Protein AF-X8ITT8-F1 (afdb_monomer)

Sequence (295 aa):
MKNKKWYVVIILISFSGSIYLLTNGNGGISFYKLFILPMIISVFSIVLGIISGRLAEKDRLPHKLVLPIAMSVPVLFAISQYGKYILNQSNENYTQKIIHVLVALIIIAVGNYLPKTKPSRFVGLKFFWLLDKPVLWFKVHRLAGYLWILSGVLMLSLGVSNKWFWIVSYVMLLYVIPLIYSIVLLKKEKEKKMKSSKIKHLIISSILCLATVGIFLVFGKNLPDVVPVHWDSSGNVNGTIAKNYLTYGAPFAYLLINFIAFAKFQGSEKATWKYYLVPLSVIAISFLVIFLALR

Mean predicted aligned error: 11.82 Å

Structure (mmCIF, N/CA/C/O backbone):
data_AF-X8ITT8-F1
#
_entry.id   AF-X8ITT8-F1
#
loop_
_atom_site.group_PDB
_atom_site.id
_atom_site.type_symbol
_atom_site.label_atom_id
_atom_site.label_alt_id
_atom_site.label_comp_id
_atom_site.label_asym_id
_atom_site.label_entity_id
_atom_site.label_seq_id
_atom_site.pdbx_PDB_ins_code
_atom_site.Cartn_x
_atom_site.Cartn_y
_atom_site.Cartn_z
_atom_site.occupancy
_atom_site.B_iso_or_equiv
_atom_site.auth_seq_id
_atom_site.auth_comp_id
_atom_site.auth_asym_id
_atom_site.auth_atom_id
_atom_site.pdbx_PDB_model_num
ATOM 1 N N . MET A 1 1 ? 17.974 25.014 -13.517 1.00 42.44 1 MET A N 1
ATOM 2 C CA . MET A 1 1 ? 18.540 25.320 -14.860 1.00 42.44 1 MET A CA 1
ATOM 3 C C . MET A 1 1 ? 19.788 24.504 -15.269 1.00 42.44 1 MET A C 1
ATOM 5 O O . MET A 1 1 ? 20.256 24.691 -16.383 1.00 42.44 1 MET A O 1
ATOM 9 N N . LYS A 1 2 ? 20.301 23.541 -14.475 1.00 52.62 2 LYS A N 1
ATOM 10 C CA . LYS A 1 2 ? 21.558 22.804 -14.772 1.00 52.62 2 LYS A CA 1
ATOM 11 C C . LYS A 1 2 ? 21.461 21.607 -15.754 1.00 52.62 2 LYS A C 1
ATOM 13 O O . LYS A 1 2 ? 22.496 21.085 -16.145 1.00 52.62 2 LYS A O 1
ATOM 18 N N . ASN A 1 3 ? 20.266 21.195 -16.204 1.00 56.75 3 ASN A N 1
ATOM 19 C CA . ASN A 1 3 ? 20.074 19.908 -16.911 1.00 56.75 3 ASN A CA 1
ATOM 20 C C . ASN A 1 3 ? 19.908 19.969 -18.445 1.00 56.75 3 ASN A C 1
ATOM 22 O O . ASN A 1 3 ? 19.775 18.918 -19.065 1.00 56.75 3 ASN A O 1
ATOM 26 N N . LYS A 1 4 ? 19.937 21.147 -19.091 1.00 64.12 4 LYS A N 1
ATOM 27 C CA . LYS A 1 4 ? 19.658 21.245 -20.543 1.00 64.12 4 LYS A CA 1
ATOM 28 C C . LYS A 1 4 ? 20.696 20.538 -21.435 1.00 64.12 4 LYS A C 1
ATOM 30 O O . LYS A 1 4 ? 20.332 20.058 -22.502 1.00 64.12 4 LYS A O 1
ATOM 35 N N . LYS A 1 5 ? 21.954 20.409 -20.986 1.00 78.38 5 LYS A N 1
ATOM 36 C CA . LYS A 1 5 ? 23.034 19.736 -21.741 1.00 78.38 5 LYS A CA 1
ATOM 37 C C . LYS A 1 5 ? 22.744 18.250 -22.006 1.00 78.38 5 LYS A C 1
ATOM 39 O O . LYS A 1 5 ? 23.133 17.728 -23.042 1.00 78.38 5 LYS A O 1
ATOM 44 N N . TRP A 1 6 ? 22.002 17.586 -21.119 1.00 82.31 6 TRP A N 1
ATOM 45 C CA . TRP A 1 6 ? 21.674 16.166 -21.264 1.00 82.31 6 TRP A CA 1
ATOM 46 C C . TRP A 1 6 ? 20.633 15.884 -22.352 1.00 82.31 6 TRP A C 1
ATOM 48 O O . TRP A 1 6 ? 20.639 14.797 -22.919 1.00 82.31 6 TRP A O 1
ATOM 58 N N . TYR A 1 7 ? 19.784 16.856 -22.701 1.00 83.38 7 TYR A N 1
ATOM 59 C CA . TYR A 1 7 ? 18.837 16.689 -23.808 1.00 83.38 7 TYR A CA 1
ATOM 60 C C . TYR A 1 7 ? 19.547 16.606 -25.158 1.00 83.38 7 TYR A C 1
ATOM 62 O O . TYR A 1 7 ? 19.146 15.819 -26.007 1.00 83.38 7 TYR A O 1
ATOM 70 N N . VAL A 1 8 ? 20.649 17.344 -25.319 1.00 84.44 8 VAL A N 1
ATOM 71 C CA . VAL A 1 8 ? 21.503 17.243 -26.509 1.00 84.44 8 VAL A CA 1
ATOM 72 C C . VAL A 1 8 ? 22.098 15.840 -26.610 1.00 84.44 8 VAL A C 1
ATOM 74 O O . VAL A 1 8 ? 22.030 15.224 -27.665 1.00 84.44 8 VAL A O 1
ATOM 77 N N . VAL A 1 9 ? 22.589 15.288 -25.497 1.00 86.75 9 VAL A N 1
ATOM 78 C CA . VAL A 1 9 ? 23.107 13.910 -25.451 1.00 86.75 9 VAL A CA 1
ATOM 79 C C . VAL A 1 9 ? 22.022 12.888 -25.813 1.00 86.75 9 VAL A C 1
ATOM 81 O O . VAL A 1 9 ? 22.282 11.986 -26.599 1.00 86.75 9 VAL A O 1
ATOM 84 N N . ILE A 1 10 ? 20.795 13.041 -25.304 1.00 87.56 10 ILE A N 1
ATOM 85 C CA . ILE A 1 10 ? 19.656 12.169 -25.651 1.00 87.56 10 ILE A CA 1
ATOM 86 C C . ILE A 1 10 ? 19.364 12.202 -27.156 1.00 87.56 10 ILE A C 1
ATOM 88 O O . ILE A 1 10 ? 19.158 11.149 -27.760 1.00 87.56 10 ILE A O 1
ATOM 92 N N . ILE A 1 11 ? 19.365 13.391 -27.762 1.00 87.31 11 ILE A N 1
ATOM 93 C CA . ILE A 1 11 ? 19.143 13.556 -29.204 1.00 87.31 11 ILE A CA 1
ATOM 94 C C . ILE A 1 11 ? 20.279 12.891 -29.987 1.00 87.31 11 ILE A C 1
ATOM 96 O O . ILE A 1 11 ? 20.012 12.090 -30.877 1.00 87.31 11 ILE A O 1
ATOM 100 N N . LEU A 1 12 ? 21.538 13.141 -29.614 1.00 89.44 12 LEU A N 1
ATOM 101 C CA . LEU A 1 12 ? 22.700 12.531 -30.268 1.00 89.44 12 LEU A CA 1
ATOM 102 C C . LEU A 1 12 ? 22.659 11.000 -30.199 1.00 89.44 12 LEU A C 1
ATOM 104 O O . LEU A 1 12 ? 22.857 10.341 -31.215 1.00 89.44 12 LEU A O 1
ATOM 108 N N . ILE A 1 13 ? 22.336 10.425 -29.036 1.00 87.75 13 ILE A N 1
ATOM 109 C CA . ILE A 1 13 ? 22.198 8.969 -28.881 1.00 87.75 13 ILE A CA 1
ATOM 110 C C . ILE A 1 13 ? 21.051 8.444 -29.750 1.00 87.75 13 ILE A C 1
ATOM 112 O O . ILE A 1 13 ? 21.204 7.419 -30.407 1.00 87.75 13 ILE A O 1
ATOM 116 N N . SER A 1 14 ? 19.920 9.144 -29.803 1.00 87.81 14 SER A N 1
ATOM 117 C CA . SER A 1 14 ? 18.768 8.704 -30.597 1.00 87.81 14 SER A CA 1
ATOM 118 C C . SER A 1 14 ? 19.061 8.711 -32.100 1.00 87.81 14 SER A C 1
ATOM 120 O O . SER A 1 14 ? 18.663 7.786 -32.801 1.00 87.81 14 SER A O 1
ATOM 122 N N . PHE A 1 15 ? 19.781 9.724 -32.591 1.00 89.56 15 PHE A N 1
ATOM 123 C CA . PHE A 1 15 ? 20.146 9.868 -34.007 1.00 89.56 15 PHE A CA 1
ATOM 124 C C . PHE A 1 15 ? 21.415 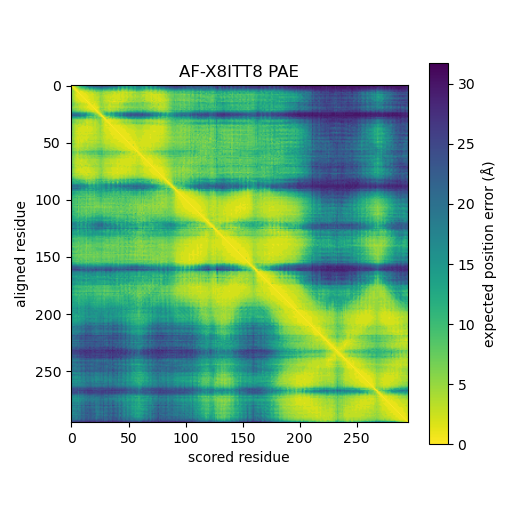9.107 -34.405 1.00 89.56 15 PHE A C 1
ATOM 126 O O . PHE A 1 15 ? 21.709 9.000 -35.593 1.00 89.56 15 PHE A O 1
ATOM 133 N N . SER A 1 16 ? 22.150 8.550 -33.443 1.00 86.38 16 SER A N 1
ATOM 134 C CA . SER A 1 16 ? 23.412 7.842 -33.681 1.00 86.38 16 SER A CA 1
ATOM 135 C C . SER A 1 16 ? 23.272 6.721 -34.726 1.00 86.38 16 SER A C 1
ATOM 137 O O . SER A 1 16 ? 24.050 6.658 -35.681 1.00 86.38 16 SER A O 1
ATOM 139 N N . GLY A 1 17 ? 22.219 5.902 -34.620 1.00 78.56 17 GLY A N 1
ATOM 140 C CA . GLY A 1 17 ? 21.920 4.845 -35.589 1.00 78.56 17 GLY A CA 1
ATOM 141 C C . GLY A 1 17 ? 21.631 5.381 -36.994 1.00 78.56 17 GLY A C 1
ATOM 142 O O . GLY A 1 17 ? 22.086 4.804 -37.974 1.00 78.56 17 GLY A O 1
ATOM 143 N N . SER A 1 18 ? 20.936 6.513 -37.110 1.00 82.38 18 SER A N 1
ATOM 144 C CA . SER A 1 18 ? 20.642 7.146 -38.401 1.00 82.38 18 SER A CA 1
ATOM 145 C C . SER A 1 18 ? 21.881 7.719 -39.071 1.00 82.38 18 SER A C 1
ATOM 147 O O . SER A 1 18 ? 22.053 7.550 -40.273 1.00 82.38 18 SER A O 1
ATOM 149 N N . ILE A 1 19 ? 22.760 8.359 -38.293 1.00 82.75 19 ILE A N 1
ATOM 150 C CA . ILE A 1 19 ? 24.042 8.883 -38.782 1.00 82.75 19 ILE A CA 1
ATOM 151 C C . ILE A 1 19 ? 24.880 7.734 -39.344 1.00 82.75 19 ILE A C 1
ATOM 153 O O . ILE A 1 19 ? 25.347 7.816 -40.473 1.00 82.75 19 ILE A O 1
ATOM 157 N N . TYR A 1 20 ? 24.988 6.635 -38.596 1.00 79.44 20 TYR A N 1
ATOM 158 C CA . TYR A 1 20 ? 25.712 5.442 -39.035 1.00 79.44 20 TYR A CA 1
ATOM 159 C C . TYR A 1 20 ? 25.149 4.837 -40.333 1.00 79.44 20 TYR A C 1
ATOM 161 O O . TYR A 1 20 ? 25.891 4.377 -41.200 1.00 79.44 20 TYR A O 1
ATOM 169 N N . LEU A 1 21 ? 23.824 4.847 -40.490 1.00 74.94 21 LEU A N 1
ATOM 170 C CA . LEU A 1 21 ? 23.169 4.319 -41.686 1.00 74.94 21 LEU A CA 1
ATOM 171 C C . LEU A 1 21 ? 23.408 5.179 -42.925 1.00 74.94 21 LEU A C 1
ATOM 173 O O . LEU A 1 21 ? 23.581 4.639 -44.016 1.00 74.94 21 LEU A O 1
ATOM 177 N N . LEU A 1 22 ? 23.445 6.499 -42.746 1.00 78.12 22 LEU A N 1
ATOM 178 C CA . LEU A 1 22 ? 23.762 7.446 -43.812 1.00 78.12 22 LEU A CA 1
ATOM 179 C C . LEU A 1 22 ? 25.228 7.336 -44.246 1.00 78.12 22 LEU A C 1
ATOM 181 O O . LEU A 1 22 ? 25.504 7.416 -45.439 1.00 78.12 22 LEU A O 1
ATOM 185 N N . THR A 1 23 ? 26.160 7.102 -43.315 1.00 78.44 23 THR A N 1
ATOM 186 C CA . THR A 1 23 ? 27.592 6.976 -43.641 1.00 78.44 23 THR A CA 1
ATOM 187 C C . THR A 1 23 ? 27.936 5.675 -44.364 1.00 78.44 23 THR A C 1
ATOM 189 O O . THR A 1 23 ? 28.843 5.672 -45.187 1.00 78.44 23 THR A O 1
ATOM 192 N N . ASN A 1 24 ? 27.209 4.584 -44.102 1.00 72.75 24 ASN A N 1
ATOM 193 C CA . ASN A 1 24 ? 27.489 3.268 -44.694 1.00 72.75 24 ASN A CA 1
ATOM 194 C C . ASN A 1 24 ? 26.714 2.982 -45.998 1.00 72.75 24 ASN A C 1
ATOM 196 O O . ASN A 1 24 ? 26.686 1.841 -46.454 1.00 72.75 24 ASN A O 1
ATOM 200 N N . GLY A 1 25 ? 26.087 3.994 -46.611 1.00 60.78 25 GLY A N 1
ATOM 201 C CA . GLY A 1 25 ? 25.582 3.914 -47.991 1.00 60.78 25 GLY A CA 1
ATOM 202 C C . GLY A 1 25 ? 24.400 2.965 -48.221 1.00 60.78 25 GLY A C 1
ATOM 203 O O . GLY A 1 25 ? 24.169 2.525 -49.346 1.00 60.78 25 GLY A O 1
ATOM 204 N N . ASN A 1 26 ? 23.632 2.633 -47.183 1.00 61.12 26 ASN A N 1
ATOM 205 C CA . ASN A 1 26 ? 22.573 1.631 -47.281 1.00 61.12 26 ASN A CA 1
ATOM 206 C C . ASN A 1 26 ? 21.266 2.269 -47.818 1.00 61.12 26 ASN A C 1
ATOM 208 O O . ASN A 1 26 ? 20.350 2.605 -47.069 1.00 61.12 26 ASN A O 1
ATOM 212 N N . GLY A 1 27 ? 21.205 2.497 -49.135 1.00 56.12 27 GLY A N 1
ATOM 213 C CA . GLY A 1 27 ? 20.189 3.320 -49.819 1.00 56.12 27 GLY A CA 1
ATOM 214 C C . GLY A 1 27 ? 18.737 2.809 -49.811 1.00 56.12 27 GLY A C 1
ATOM 215 O O . GLY A 1 27 ? 17.849 3.510 -50.283 1.00 56.12 27 GLY A O 1
ATOM 216 N N . GLY A 1 28 ? 18.463 1.621 -49.263 1.00 62.38 28 GLY A N 1
ATOM 217 C CA . GLY A 1 28 ? 17.114 1.033 -49.182 1.00 62.38 28 GLY A CA 1
ATOM 218 C C . GLY A 1 28 ? 16.336 1.343 -47.893 1.00 62.38 28 GLY A C 1
ATOM 219 O O . GLY A 1 28 ? 15.299 0.731 -47.629 1.00 62.38 28 GLY A O 1
ATOM 220 N N . ILE A 1 29 ? 16.840 2.229 -47.029 1.00 69.31 29 ILE A N 1
ATOM 221 C CA . ILE A 1 29 ? 16.251 2.468 -45.705 1.00 69.31 29 ILE A CA 1
ATOM 222 C C . ILE A 1 29 ? 15.131 3.508 -45.786 1.00 69.31 29 ILE A C 1
ATOM 224 O O . ILE A 1 29 ? 15.331 4.641 -46.208 1.00 69.31 29 ILE A O 1
ATOM 228 N N . SER A 1 30 ? 13.945 3.132 -45.303 1.00 79.06 30 SER A N 1
ATOM 229 C CA . SER A 1 30 ? 12.790 4.031 -45.217 1.00 79.06 30 SER A CA 1
ATOM 230 C C . SER A 1 30 ? 13.107 5.306 -44.422 1.00 79.06 30 SER A C 1
ATOM 232 O O . SER A 1 30 ? 13.614 5.231 -43.297 1.00 79.06 30 SER A O 1
ATOM 234 N N . PHE A 1 31 ? 12.699 6.461 -44.961 1.00 80.31 31 PHE A N 1
ATOM 235 C CA . PHE A 1 31 ? 12.741 7.778 -44.307 1.00 80.31 31 PHE A CA 1
ATOM 236 C C . PHE A 1 31 ? 12.233 7.742 -42.856 1.00 80.31 31 PHE A C 1
ATOM 238 O O . PHE A 1 31 ? 12.792 8.384 -41.963 1.00 80.31 31 PHE A O 1
ATOM 245 N N . TYR A 1 32 ? 11.215 6.916 -42.598 1.00 80.75 32 TYR A N 1
ATOM 246 C CA . TYR A 1 32 ? 10.664 6.696 -41.266 1.00 80.75 32 TYR A CA 1
ATOM 247 C C . TYR A 1 32 ? 11.718 6.222 -40.248 1.00 80.75 32 TYR A C 1
ATOM 249 O O . TYR A 1 32 ? 11.779 6.744 -39.134 1.00 80.75 32 TYR A O 1
ATOM 257 N N . LYS A 1 33 ? 12.570 5.256 -40.618 1.00 77.69 33 LYS A N 1
ATOM 258 C CA . LYS A 1 33 ? 13.603 4.699 -39.725 1.00 77.69 33 LYS A CA 1
ATOM 259 C C . LYS A 1 33 ? 14.750 5.681 -39.494 1.00 77.69 33 LYS A C 1
ATOM 261 O O . LYS A 1 33 ? 15.307 5.703 -38.402 1.00 77.69 33 LYS A O 1
ATOM 266 N N . LEU A 1 34 ? 15.080 6.479 -40.508 1.00 81.25 34 LEU A N 1
ATOM 267 C CA . LEU A 1 34 ? 16.189 7.430 -40.469 1.00 81.25 34 LEU A CA 1
ATOM 268 C C . LEU A 1 34 ? 15.875 8.678 -39.639 1.00 81.25 34 LEU A C 1
ATOM 270 O O . LEU A 1 34 ? 16.737 9.134 -38.896 1.00 81.25 34 LEU A O 1
ATOM 274 N N . PHE A 1 35 ? 14.663 9.228 -39.725 1.00 85.81 35 PHE A N 1
ATOM 275 C CA . PHE A 1 35 ? 14.379 10.535 -39.117 1.00 85.81 35 PHE A CA 1
ATOM 276 C C . PHE A 1 35 ? 13.220 10.507 -38.126 1.00 85.81 35 PHE A C 1
ATOM 278 O O . PHE A 1 35 ? 13.360 10.986 -37.000 1.00 85.81 35 PHE A O 1
ATOM 285 N N . ILE A 1 36 ? 12.090 9.909 -38.504 1.00 87.44 36 ILE A N 1
ATOM 286 C CA . ILE A 1 36 ? 10.868 9.955 -37.691 1.00 87.44 36 ILE A CA 1
ATOM 287 C C . ILE A 1 36 ? 11.040 9.176 -36.384 1.00 87.44 36 ILE A C 1
ATOM 289 O O . ILE A 1 36 ? 10.727 9.682 -35.307 1.00 87.44 36 ILE A O 1
ATOM 293 N N . LEU A 1 37 ? 11.577 7.960 -36.456 1.00 86.06 37 LEU A N 1
ATOM 294 C CA . LEU A 1 37 ? 11.715 7.090 -35.291 1.00 86.06 37 LEU A CA 1
ATOM 295 C C . LEU A 1 37 ? 12.691 7.652 -34.223 1.00 86.06 37 LEU A C 1
ATOM 297 O O . LEU A 1 37 ? 12.274 7.773 -33.068 1.00 86.06 37 LEU A O 1
ATOM 301 N N . PRO A 1 38 ? 13.924 8.093 -34.556 1.00 90.00 38 PRO A N 1
ATOM 302 C CA . PRO A 1 38 ? 14.807 8.805 -33.621 1.00 90.00 38 PRO A CA 1
ATOM 303 C C . PRO A 1 38 ? 14.203 10.073 -33.019 1.00 90.00 38 PRO A C 1
ATOM 305 O O . PRO A 1 38 ? 14.445 10.379 -31.847 1.00 90.00 38 PRO A O 1
ATOM 308 N N . MET A 1 39 ? 13.414 10.818 -33.800 1.00 91.19 39 MET A N 1
ATOM 309 C CA . MET A 1 39 ? 12.752 12.034 -33.334 1.00 91.19 39 MET A CA 1
ATOM 310 C C . MET A 1 39 ? 11.697 11.708 -32.273 1.00 91.19 39 MET A C 1
ATOM 312 O O . MET A 1 39 ? 11.702 12.321 -31.205 1.00 91.19 39 MET A O 1
ATOM 316 N N . ILE A 1 40 ? 10.857 10.694 -32.511 1.00 91.12 40 ILE A N 1
ATOM 317 C CA . ILE A 1 40 ? 9.869 10.208 -31.532 1.00 91.12 40 ILE A CA 1
ATOM 318 C C . ILE A 1 40 ? 10.568 9.765 -30.242 1.00 91.12 40 ILE A C 1
ATOM 320 O O . ILE A 1 40 ? 10.165 10.175 -29.152 1.00 91.12 40 ILE A O 1
ATOM 324 N N . ILE A 1 41 ? 11.641 8.976 -30.355 1.00 90.31 41 ILE A N 1
ATOM 325 C CA . ILE A 1 41 ? 12.415 8.499 -29.201 1.00 90.31 41 ILE A CA 1
ATOM 326 C C . ILE A 1 41 ? 13.024 9.667 -28.422 1.00 90.31 41 ILE A C 1
ATOM 328 O O . ILE A 1 41 ? 12.918 9.702 -27.194 1.00 90.31 41 ILE A O 1
ATOM 332 N N . SER A 1 42 ? 13.600 10.653 -29.111 1.00 91.31 42 SER A N 1
ATOM 333 C CA . SER A 1 42 ? 14.182 11.844 -28.482 1.00 91.31 42 SER A CA 1
ATOM 334 C C . SER A 1 42 ? 13.128 12.640 -27.718 1.00 91.31 42 SER A C 1
ATOM 336 O O . SER A 1 42 ? 13.320 12.949 -26.542 1.00 91.31 42 SER A O 1
ATOM 338 N N . VAL A 1 43 ? 11.989 12.930 -28.358 1.00 92.75 43 VAL A N 1
ATOM 339 C CA . VAL A 1 43 ? 10.880 13.679 -27.749 1.00 92.75 43 VAL A CA 1
ATOM 340 C C . VAL A 1 43 ? 10.351 12.939 -26.526 1.00 92.75 43 VAL A C 1
ATOM 342 O O . VAL A 1 43 ? 10.255 13.526 -25.449 1.00 92.75 43 VAL A O 1
ATOM 345 N N . PHE A 1 44 ? 10.076 11.642 -26.653 1.00 91.12 44 PHE A N 1
ATOM 346 C CA . PHE A 1 44 ? 9.589 10.825 -25.545 1.00 91.12 44 PHE A CA 1
ATOM 347 C C . PHE A 1 44 ? 10.571 10.813 -24.365 1.00 91.12 44 PHE A C 1
ATOM 349 O O . PHE A 1 44 ? 10.175 10.996 -23.215 1.00 91.12 44 PHE A O 1
ATOM 356 N N . SER A 1 45 ? 11.865 10.681 -24.643 1.00 91.06 45 SER A N 1
ATOM 357 C CA . SER A 1 45 ? 12.923 10.640 -23.624 1.00 91.06 45 SER A CA 1
ATOM 358 C C . SER A 1 45 ? 13.113 11.981 -22.915 1.00 91.06 45 SER A C 1
ATOM 360 O O . SER A 1 45 ? 13.303 12.024 -21.697 1.00 91.06 45 SER A O 1
ATOM 362 N N . ILE A 1 46 ? 12.992 13.093 -23.644 1.00 91.25 46 ILE A N 1
ATOM 363 C CA . ILE A 1 46 ? 12.980 14.443 -23.065 1.00 91.25 46 ILE A CA 1
ATOM 364 C C . ILE A 1 46 ? 11.758 14.614 -22.159 1.00 91.25 46 ILE A C 1
ATOM 366 O O . ILE A 1 46 ? 11.897 15.087 -21.029 1.00 91.25 46 ILE A O 1
ATOM 370 N N . VAL A 1 47 ? 10.574 14.180 -22.603 1.00 90.06 47 VAL A N 1
ATOM 371 C CA . VAL A 1 47 ? 9.344 14.211 -21.795 1.00 90.06 47 VAL A CA 1
ATOM 372 C C . VAL A 1 47 ? 9.512 13.387 -20.516 1.00 90.06 47 VAL A C 1
ATOM 374 O O . VAL A 1 47 ? 9.189 13.880 -19.433 1.00 90.06 47 VAL A O 1
ATOM 377 N N . LEU A 1 48 ? 10.091 12.185 -20.598 1.00 87.38 48 LEU A N 1
ATOM 378 C CA . LEU A 1 48 ? 10.423 11.378 -19.419 1.00 87.38 48 LEU A CA 1
ATOM 379 C C . LEU A 1 48 ? 11.389 12.105 -18.476 1.00 87.38 48 LEU A C 1
ATOM 381 O O . LEU A 1 48 ? 11.181 12.081 -17.261 1.00 87.38 48 LEU A O 1
ATOM 385 N N . GLY A 1 49 ? 12.407 12.788 -19.002 1.00 87.69 49 GLY A N 1
ATOM 386 C CA . GLY A 1 49 ? 13.333 13.613 -18.218 1.00 87.69 49 GLY A CA 1
ATOM 387 C C . GLY A 1 49 ? 12.645 14.774 -17.494 1.00 87.69 49 GLY A C 1
ATOM 388 O O . GLY A 1 49 ? 12.900 15.008 -16.313 1.00 87.69 49 GLY A O 1
ATOM 389 N N . ILE A 1 50 ? 11.712 15.460 -18.159 1.00 88.19 50 ILE A N 1
ATOM 390 C CA . ILE A 1 50 ? 10.919 16.544 -17.558 1.00 88.19 50 ILE A CA 1
ATOM 391 C C . ILE A 1 50 ? 10.009 15.997 -16.453 1.00 88.19 50 ILE A C 1
ATOM 393 O O . ILE A 1 50 ? 9.970 16.554 -15.354 1.00 88.19 50 ILE A O 1
ATOM 397 N N . ILE A 1 51 ? 9.291 14.901 -16.715 1.00 86.56 51 ILE A N 1
ATOM 398 C CA . ILE A 1 51 ? 8.378 14.283 -15.742 1.00 86.56 51 ILE A CA 1
ATOM 399 C C . ILE A 1 51 ? 9.159 13.777 -14.527 1.00 86.56 51 ILE A C 1
ATOM 401 O O . ILE A 1 51 ? 8.802 14.094 -13.394 1.00 86.56 51 ILE A O 1
ATOM 405 N N . SER A 1 52 ? 10.241 13.028 -14.743 1.00 82.69 52 SER A N 1
ATOM 406 C CA . SER A 1 52 ? 11.085 12.509 -13.659 1.00 82.69 52 SER A CA 1
ATOM 407 C C . SER A 1 52 ? 11.776 13.625 -12.872 1.00 82.69 52 SER A C 1
ATOM 409 O O . SER A 1 52 ? 11.842 13.537 -11.648 1.00 82.69 52 SER A O 1
ATOM 411 N N . GLY A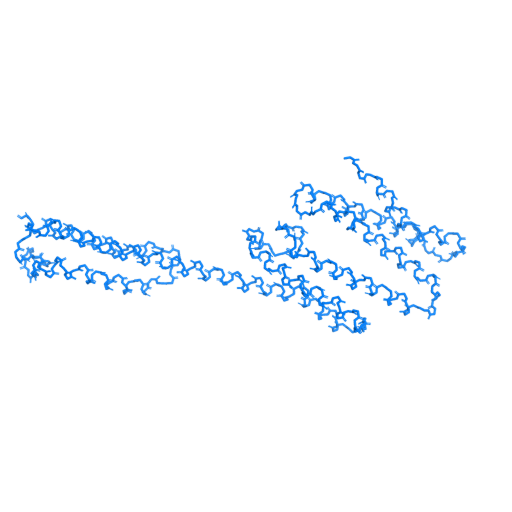 1 53 ? 12.199 14.713 -13.522 1.00 85.44 53 GLY A N 1
ATOM 412 C CA . GLY A 1 53 ? 12.721 15.908 -12.854 1.00 85.44 53 GLY A CA 1
ATOM 413 C C . GLY A 1 53 ? 11.691 16.561 -11.932 1.00 85.44 53 GLY A C 1
ATOM 414 O O . GLY A 1 53 ? 11.967 16.755 -10.750 1.00 85.44 53 GLY A O 1
ATOM 415 N N . ARG A 1 54 ? 10.468 16.792 -12.429 1.00 85.12 54 ARG A N 1
ATOM 416 C CA . ARG A 1 54 ? 9.344 17.313 -11.624 1.00 85.12 54 ARG A CA 1
ATOM 417 C C . ARG A 1 54 ? 8.967 16.389 -10.466 1.00 85.12 54 ARG A C 1
ATOM 419 O O . ARG A 1 54 ? 8.504 16.847 -9.424 1.00 85.12 54 ARG A O 1
ATOM 426 N N . LEU A 1 55 ? 9.122 15.079 -10.646 1.00 78.94 55 LEU A N 1
ATOM 427 C CA . LEU A 1 55 ? 8.915 14.099 -9.579 1.00 78.94 55 LEU A CA 1
ATOM 428 C C . LEU A 1 55 ? 10.013 14.170 -8.519 1.00 78.94 55 LEU A C 1
ATOM 430 O O . LEU A 1 55 ? 9.716 14.007 -7.334 1.00 78.94 55 LEU A O 1
ATOM 434 N N . ALA A 1 56 ? 11.252 14.422 -8.933 1.00 82.88 56 ALA A N 1
ATOM 435 C CA . ALA A 1 56 ? 12.373 14.549 -8.019 1.00 82.88 56 ALA A CA 1
ATOM 436 C C . ALA A 1 56 ? 12.309 15.828 -7.181 1.00 82.88 56 ALA A C 1
ATOM 438 O O . ALA A 1 56 ? 12.514 15.760 -5.977 1.00 82.88 56 ALA A O 1
ATOM 439 N N . GLU A 1 57 ? 11.886 16.949 -7.772 1.00 86.38 57 GLU A N 1
ATOM 440 C CA . GLU A 1 57 ? 11.618 18.203 -7.044 1.00 86.38 57 GLU A CA 1
ATOM 441 C C . GLU A 1 57 ? 10.553 18.048 -5.944 1.00 86.38 57 GLU A C 1
ATOM 443 O O . GLU A 1 57 ? 10.558 18.782 -4.964 1.00 86.38 57 GLU A O 1
ATOM 448 N N . LYS A 1 58 ? 9.641 17.077 -6.084 1.00 80.56 58 LYS A N 1
ATOM 449 C CA . LYS A 1 58 ? 8.608 16.757 -5.083 1.00 80.56 58 LYS A CA 1
ATOM 450 C C . LYS A 1 58 ? 9.040 15.686 -4.072 1.00 80.56 58 LYS A C 1
ATOM 452 O O . LYS A 1 58 ? 8.172 15.095 -3.425 1.00 80.56 58 LYS A O 1
ATOM 457 N N . ASP A 1 59 ? 10.330 15.349 -4.006 1.00 77.62 59 ASP A N 1
ATOM 458 C CA . ASP A 1 59 ? 10.895 14.262 -3.187 1.00 77.62 59 ASP A CA 1
ATOM 459 C C . ASP A 1 59 ? 10.244 12.885 -3.416 1.00 77.62 59 ASP A C 1
ATOM 461 O O . ASP A 1 59 ? 10.333 11.977 -2.582 1.00 77.62 59 ASP A O 1
ATOM 465 N N . ARG A 1 60 ? 9.575 12.696 -4.560 1.00 72.88 60 ARG A N 1
ATOM 466 C CA . ARG A 1 60 ? 8.934 11.423 -4.932 1.00 72.88 60 ARG A CA 1
ATOM 467 C C . ARG A 1 60 ? 9.905 10.476 -5.632 1.00 72.88 60 ARG A C 1
ATOM 469 O O . ARG A 1 60 ? 9.654 9.274 -5.668 1.00 72.88 60 ARG A O 1
ATOM 476 N N . LEU A 1 61 ? 10.986 11.015 -6.193 1.00 74.50 61 LEU A N 1
ATOM 477 C CA . LEU A 1 61 ? 12.055 10.290 -6.872 1.00 74.50 61 LEU A CA 1
ATOM 478 C C . LEU A 1 61 ? 13.413 10.888 -6.449 1.00 74.50 61 LEU A C 1
ATOM 480 O O . LEU A 1 61 ? 13.540 12.103 -6.383 1.00 74.50 61 LEU A O 1
ATOM 484 N N . PRO A 1 62 ? 14.464 10.100 -6.193 1.00 76.69 62 PRO A N 1
ATOM 485 C CA . PRO A 1 62 ? 15.797 10.640 -5.981 1.00 76.69 62 PRO A CA 1
ATOM 486 C C . PRO A 1 62 ? 16.307 11.303 -7.253 1.00 76.69 62 PRO A C 1
ATOM 488 O O . PRO A 1 62 ? 16.279 10.700 -8.329 1.00 76.69 62 PRO A O 1
ATOM 491 N N . HIS A 1 63 ? 16.890 12.492 -7.115 1.00 80.12 63 HIS A N 1
ATOM 492 C CA . HIS A 1 63 ? 17.485 13.223 -8.237 1.00 80.12 63 HIS A CA 1
ATOM 493 C C . HIS A 1 63 ? 18.494 12.395 -9.052 1.00 80.12 63 HIS A C 1
ATOM 495 O O . HIS A 1 63 ? 18.578 12.560 -10.266 1.00 80.12 63 HIS A O 1
ATOM 501 N N . LYS A 1 64 ? 19.203 11.452 -8.414 1.00 82.00 64 LYS 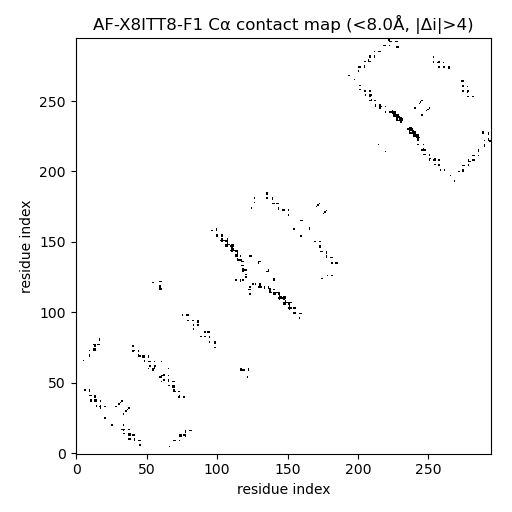A N 1
ATOM 502 C CA . LYS A 1 64 ? 20.183 10.566 -9.068 1.00 82.00 64 LYS A CA 1
ATOM 503 C C . LYS A 1 64 ? 19.575 9.631 -10.129 1.00 82.00 64 LYS A C 1
ATOM 505 O O . LYS A 1 64 ? 20.313 9.133 -10.968 1.00 82.00 64 LYS A O 1
ATOM 510 N N . LEU A 1 65 ? 18.260 9.389 -10.111 1.00 81.81 65 LEU A N 1
ATOM 511 C CA . LEU A 1 65 ? 17.581 8.487 -11.055 1.00 81.81 65 LEU A CA 1
ATOM 512 C C . LEU A 1 65 ? 16.934 9.188 -12.248 1.00 81.81 65 LEU A C 1
ATOM 514 O O . LEU A 1 65 ? 16.593 8.525 -13.222 1.00 81.81 65 LEU A O 1
ATOM 518 N N . VAL A 1 66 ? 16.797 10.513 -12.203 1.00 83.94 66 VAL A N 1
ATOM 519 C CA . VAL A 1 66 ? 16.177 11.306 -13.278 1.00 83.94 66 VAL A CA 1
ATOM 520 C C . VAL A 1 66 ? 16.895 11.076 -14.609 1.00 83.94 66 VAL A C 1
ATOM 522 O O . VAL A 1 66 ? 16.264 10.783 -15.621 1.00 83.94 66 VAL A O 1
ATOM 525 N N . LEU A 1 67 ? 18.228 11.155 -14.592 1.00 85.56 67 LEU A N 1
ATOM 526 C CA . LEU A 1 67 ? 19.044 11.005 -15.793 1.00 85.56 67 LEU A CA 1
ATOM 527 C C . LEU A 1 67 ? 19.047 9.560 -16.336 1.00 85.56 67 LEU A C 1
ATOM 529 O O . LEU A 1 67 ? 18.733 9.397 -17.514 1.00 85.56 67 LEU A O 1
ATOM 533 N N . PRO A 1 68 ? 19.298 8.509 -15.525 1.00 85.12 68 PRO A N 1
ATOM 534 C CA . PRO A 1 68 ? 19.169 7.122 -15.979 1.00 85.12 68 PRO A CA 1
ATOM 535 C C . PRO A 1 68 ? 17.803 6.785 -16.592 1.00 85.12 68 PRO A C 1
ATOM 537 O O . PRO A 1 68 ? 17.746 6.110 -17.617 1.00 85.12 68 PRO A O 1
ATOM 540 N N . ILE A 1 69 ? 16.702 7.281 -16.012 1.00 83.56 69 ILE A N 1
ATOM 541 C CA . ILE A 1 69 ? 15.351 7.054 -16.551 1.00 83.56 69 ILE A CA 1
ATOM 542 C C . ILE A 1 69 ? 15.222 7.681 -17.941 1.00 83.56 69 ILE A C 1
ATOM 544 O O . ILE A 1 69 ? 14.799 7.002 -18.875 1.00 83.56 69 ILE A O 1
ATOM 548 N N . ALA A 1 70 ? 15.630 8.942 -18.098 1.00 86.44 70 ALA A N 1
ATOM 549 C CA . ALA A 1 70 ? 15.561 9.642 -19.380 1.00 86.44 70 ALA A CA 1
ATOM 550 C C . ALA A 1 70 ? 16.476 9.020 -20.453 1.00 86.44 70 ALA A C 1
ATOM 552 O O . ALA A 1 70 ? 16.132 9.025 -21.630 1.00 86.44 70 ALA A O 1
ATOM 553 N N . MET A 1 71 ? 17.626 8.468 -20.055 1.00 86.00 71 MET A N 1
ATOM 554 C CA . MET A 1 71 ? 18.605 7.859 -20.964 1.00 86.00 71 MET A CA 1
ATOM 555 C C . MET A 1 71 ? 18.315 6.399 -21.318 1.00 86.00 71 MET A C 1
ATOM 557 O O . MET A 1 71 ? 18.846 5.908 -22.310 1.00 86.00 71 MET A O 1
ATOM 561 N N . SER A 1 72 ? 17.472 5.703 -20.556 1.00 83.50 72 SER A N 1
ATOM 562 C CA . SER A 1 72 ? 17.184 4.282 -20.789 1.00 83.50 72 SER A CA 1
ATOM 563 C C . SER A 1 72 ? 16.625 4.002 -22.191 1.00 83.50 72 SER A C 1
ATOM 565 O O . SER A 1 72 ? 17.125 3.129 -22.897 1.00 83.50 72 SER A O 1
ATOM 567 N N . VAL A 1 73 ? 15.637 4.783 -22.628 1.00 85.62 73 VAL A N 1
ATOM 568 C CA . VAL A 1 73 ? 14.960 4.623 -23.923 1.00 85.62 73 VAL A CA 1
ATOM 569 C C . VAL A 1 73 ? 15.892 4.847 -25.125 1.00 85.62 73 VAL A C 1
ATOM 571 O O . VAL A 1 73 ? 15.956 3.956 -25.975 1.00 85.62 73 VAL A O 1
ATOM 574 N N . PRO A 1 74 ? 16.636 5.967 -25.239 1.00 87.81 74 PRO A N 1
ATOM 575 C CA . PRO A 1 74 ? 17.484 6.213 -26.402 1.00 87.81 74 PRO A CA 1
ATOM 576 C C . PRO A 1 74 ? 18.675 5.254 -26.443 1.00 87.81 74 PRO A C 1
ATOM 578 O O . PRO A 1 74 ? 19.076 4.843 -27.526 1.00 87.81 74 PRO A O 1
ATOM 581 N N . VAL A 1 75 ? 19.203 4.833 -25.287 1.00 86.69 75 VAL A N 1
ATOM 582 C CA . VAL A 1 75 ? 20.281 3.835 -25.219 1.00 86.69 75 VAL A CA 1
ATOM 583 C C . VAL A 1 75 ? 19.795 2.472 -25.709 1.00 86.69 75 VAL A C 1
ATOM 585 O O . VAL A 1 75 ? 20.441 1.875 -26.565 1.00 86.69 75 VAL A O 1
ATOM 588 N N . LEU A 1 76 ? 18.639 1.991 -25.235 1.00 82.81 76 LEU A N 1
ATOM 589 C CA . LEU A 1 76 ? 18.055 0.731 -25.716 1.00 82.81 76 LEU A CA 1
ATOM 590 C C . LEU A 1 76 ? 17.743 0.788 -27.214 1.00 82.81 76 LEU A C 1
ATOM 592 O O . LEU A 1 76 ? 17.996 -0.175 -27.938 1.00 82.81 76 LEU A O 1
ATOM 596 N N . PHE A 1 77 ? 17.232 1.927 -27.682 1.00 84.00 77 PHE A N 1
ATOM 597 C CA . PHE A 1 77 ? 16.977 2.157 -29.097 1.00 84.00 77 PHE A CA 1
ATOM 598 C C . PHE A 1 77 ? 18.266 2.094 -29.924 1.00 84.00 77 PHE A C 1
ATOM 600 O O . PHE A 1 77 ? 18.320 1.340 -30.894 1.00 84.00 77 PHE A O 1
ATOM 607 N N . ALA A 1 78 ? 19.317 2.810 -29.514 1.00 83.50 78 ALA A N 1
ATOM 608 C CA . ALA A 1 78 ? 20.613 2.799 -30.184 1.00 83.50 78 ALA A CA 1
ATOM 609 C C . ALA A 1 78 ? 21.202 1.381 -30.236 1.00 83.50 78 ALA A C 1
ATOM 611 O O . ALA A 1 78 ? 21.563 0.908 -31.312 1.00 83.50 78 ALA A O 1
ATOM 612 N N . ILE A 1 79 ? 21.204 0.658 -29.111 1.00 80.62 79 ILE A N 1
ATOM 613 C CA . ILE A 1 79 ? 21.672 -0.736 -29.041 1.00 80.62 79 ILE A CA 1
ATOM 614 C C . ILE A 1 79 ? 20.881 -1.629 -30.003 1.00 80.62 79 ILE A C 1
ATOM 616 O O . ILE A 1 79 ? 21.474 -2.433 -30.719 1.00 80.62 79 ILE A O 1
ATOM 620 N N . SER A 1 80 ? 19.556 -1.467 -30.074 1.00 76.00 80 SER A N 1
ATOM 621 C CA . SER A 1 80 ? 18.721 -2.228 -31.008 1.00 76.00 80 SER A CA 1
ATOM 622 C C . SER A 1 80 ? 19.026 -1.922 -32.475 1.00 76.00 80 SER A C 1
ATOM 624 O O . SER A 1 80 ? 18.845 -2.815 -33.305 1.00 76.00 80 SER A O 1
ATOM 626 N N . GLN A 1 81 ? 19.425 -0.694 -32.818 1.00 77.12 81 GLN A N 1
ATOM 627 C CA . GLN A 1 81 ? 19.812 -0.353 -34.188 1.00 77.12 81 GLN A CA 1
ATOM 628 C C . GLN A 1 81 ? 21.184 -0.947 -34.504 1.00 77.12 81 GLN A C 1
ATOM 630 O O . GLN A 1 81 ? 21.289 -1.788 -35.392 1.00 77.12 81 GLN A O 1
ATOM 635 N N . TYR A 1 82 ? 22.216 -0.595 -33.735 1.00 73.44 82 TYR A N 1
ATOM 636 C CA . TYR A 1 82 ? 23.587 -1.059 -33.969 1.00 73.44 82 TYR A CA 1
ATOM 637 C C . TYR A 1 82 ? 23.727 -2.576 -33.904 1.00 73.44 82 TYR A C 1
ATOM 639 O O . TYR A 1 82 ? 24.444 -3.159 -34.713 1.00 73.44 82 TYR A O 1
ATOM 647 N N . GLY A 1 83 ? 23.004 -3.231 -32.994 1.00 66.81 83 GLY A N 1
ATOM 648 C CA . GLY A 1 83 ? 23.046 -4.679 -32.841 1.00 66.81 83 GLY A CA 1
ATOM 649 C C . GLY A 1 83 ? 22.588 -5.441 -34.085 1.00 66.81 83 GLY A C 1
ATOM 650 O O . GLY A 1 83 ? 23.036 -6.564 -34.276 1.00 66.81 83 GLY A O 1
ATOM 651 N N . LYS A 1 84 ? 21.727 -4.867 -34.937 1.00 67.06 84 LYS A N 1
ATOM 652 C CA . LYS A 1 84 ? 21.323 -5.498 -36.208 1.00 67.06 84 LYS A CA 1
ATOM 653 C C . LYS A 1 84 ? 22.387 -5.370 -37.296 1.00 67.06 84 LYS A C 1
ATOM 655 O O . LYS A 1 84 ? 22.480 -6.241 -38.151 1.00 67.06 84 LYS A O 1
ATOM 660 N N . TYR A 1 85 ? 23.180 -4.300 -37.258 1.00 64.69 85 TYR A N 1
ATOM 661 C CA . TYR A 1 85 ? 24.181 -4.011 -38.285 1.00 64.69 85 TYR A CA 1
ATOM 662 C C . TYR A 1 85 ? 25.538 -4.639 -37.969 1.00 64.69 85 TYR A C 1
ATOM 664 O O . TYR A 1 85 ? 26.139 -5.239 -38.850 1.00 64.69 85 TYR A O 1
ATOM 672 N N . ILE A 1 86 ? 25.994 -4.567 -36.713 1.00 63.78 86 ILE A N 1
ATOM 673 C CA . ILE A 1 86 ? 27.283 -5.146 -36.294 1.00 63.78 86 ILE A CA 1
ATOM 674 C C . ILE A 1 86 ? 27.281 -6.672 -36.438 1.00 63.78 86 ILE A C 1
ATOM 676 O O . ILE A 1 86 ? 28.314 -7.264 -36.733 1.00 63.78 86 ILE A O 1
ATOM 680 N N . LEU A 1 87 ? 26.133 -7.320 -36.225 1.00 60.00 87 LEU A N 1
ATOM 681 C CA . LEU A 1 87 ? 26.070 -8.778 -36.172 1.00 60.00 87 LEU A CA 1
ATOM 682 C C . LEU A 1 87 ? 25.755 -9.448 -37.521 1.00 60.00 87 LEU A C 1
ATOM 684 O O . LEU A 1 87 ? 25.885 -10.661 -37.594 1.00 60.00 87 LEU A O 1
ATOM 688 N N . ASN A 1 88 ? 25.464 -8.722 -38.607 1.00 59.25 88 ASN A N 1
ATOM 689 C CA . ASN A 1 88 ? 24.869 -9.259 -39.845 1.00 59.25 88 ASN A CA 1
ATOM 690 C C . ASN A 1 88 ? 23.500 -9.941 -39.623 1.00 59.25 88 ASN A C 1
ATOM 692 O O . ASN A 1 88 ? 23.202 -10.515 -38.575 1.00 59.25 88 ASN A O 1
ATOM 696 N N . GLN A 1 89 ? 22.648 -9.915 -40.652 1.00 60.56 89 GLN A N 1
ATOM 697 C CA . GLN A 1 89 ? 21.277 -10.448 -40.603 1.00 60.56 89 GLN A CA 1
ATOM 698 C C . GLN A 1 89 ? 21.210 -11.969 -40.332 1.00 60.56 89 GLN A C 1
ATOM 700 O O . GLN A 1 89 ? 20.177 -12.481 -39.917 1.00 60.56 89 GLN A O 1
ATOM 705 N N . SER A 1 90 ? 22.324 -12.694 -40.477 1.00 58.28 90 SER A N 1
ATOM 706 C CA . SER A 1 90 ? 22.447 -14.112 -40.112 1.00 58.28 90 SER A CA 1
ATOM 707 C C . SER A 1 90 ? 22.540 -14.370 -38.598 1.00 58.28 90 SER A C 1
ATOM 709 O O . SER A 1 90 ? 22.334 -15.500 -38.162 1.00 58.28 90 SER A O 1
ATOM 711 N N . ASN A 1 91 ? 22.824 -13.349 -37.779 1.00 61.66 91 ASN A N 1
ATOM 712 C CA . ASN A 1 91 ? 23.026 -13.467 -36.328 1.00 61.66 91 ASN A CA 1
ATOM 713 C C . ASN A 1 91 ? 21.945 -12.746 -35.506 1.00 61.66 91 ASN A C 1
ATOM 715 O O . ASN A 1 91 ? 22.200 -12.377 -34.358 1.00 61.66 91 ASN A O 1
ATOM 719 N N . GLU A 1 92 ? 20.728 -12.567 -36.032 1.00 63.62 92 GLU A N 1
ATOM 720 C CA . GLU A 1 92 ? 19.612 -11.941 -35.293 1.00 63.62 92 GLU A CA 1
ATOM 721 C C . GLU A 1 92 ? 19.403 -12.553 -33.892 1.00 63.62 92 GLU A C 1
ATOM 723 O O . GLU A 1 92 ? 19.080 -11.846 -32.934 1.00 63.62 92 GLU A O 1
ATOM 728 N N . ASN A 1 93 ? 19.698 -13.847 -33.735 1.00 67.38 93 ASN A N 1
ATOM 729 C CA . ASN A 1 93 ? 19.687 -14.547 -32.450 1.00 67.38 93 ASN A CA 1
ATOM 730 C C . ASN A 1 93 ? 20.627 -13.930 -31.394 1.00 67.38 93 ASN A C 1
ATOM 732 O O . ASN A 1 93 ? 20.295 -13.926 -30.208 1.00 67.38 93 ASN A O 1
ATOM 736 N N . TYR A 1 94 ? 21.788 -13.397 -31.782 1.00 71.88 94 TYR A N 1
ATOM 737 C CA . TYR A 1 94 ? 22.737 -12.760 -30.863 1.00 71.88 94 TYR A CA 1
ATOM 738 C C . TYR A 1 94 ? 22.255 -11.378 -30.414 1.00 71.88 94 TYR A C 1
ATOM 740 O O . TYR A 1 94 ? 22.319 -11.068 -29.224 1.00 71.88 94 TYR A O 1
ATOM 748 N N . THR A 1 95 ? 21.691 -10.576 -31.322 1.00 69.81 95 THR A N 1
ATOM 749 C CA . THR A 1 95 ? 21.089 -9.273 -30.989 1.00 69.81 95 THR A CA 1
ATOM 750 C C . THR A 1 95 ? 19.957 -9.438 -29.973 1.00 69.81 95 THR A C 1
ATOM 752 O O . THR A 1 95 ? 19.900 -8.709 -28.981 1.00 69.81 95 THR A O 1
ATOM 755 N N . GLN A 1 96 ? 19.086 -10.434 -30.169 1.00 70.88 96 GLN A N 1
ATOM 756 C CA . GLN A 1 96 ? 17.987 -10.730 -29.243 1.00 70.88 96 GLN A CA 1
ATOM 757 C C . GLN A 1 96 ? 18.496 -11.165 -27.861 1.00 70.88 96 GLN A C 1
ATOM 759 O O . GLN A 1 96 ? 17.976 -10.708 -26.845 1.00 70.88 96 GLN A O 1
ATOM 764 N N . LYS A 1 97 ? 19.559 -11.983 -27.800 1.00 77.31 97 LYS A N 1
ATOM 765 C CA . LYS A 1 97 ? 20.201 -12.373 -26.530 1.00 77.31 97 LYS A CA 1
ATOM 766 C C . LYS A 1 97 ? 20.771 -11.170 -25.775 1.00 77.31 97 LYS A C 1
ATOM 768 O O . LYS A 1 97 ? 20.587 -11.081 -24.565 1.00 77.31 97 LYS A O 1
ATOM 773 N N . ILE A 1 98 ? 21.415 -10.229 -26.467 1.00 79.44 98 ILE A N 1
ATOM 774 C CA . ILE A 1 98 ? 21.956 -9.011 -25.839 1.00 79.44 98 ILE A CA 1
ATOM 775 C C . ILE A 1 98 ? 20.826 -8.148 -25.266 1.00 79.44 98 ILE A C 1
ATOM 777 O O . ILE A 1 98 ? 20.894 -7.735 -24.108 1.00 79.44 98 ILE A O 1
ATOM 781 N N . ILE A 1 99 ? 19.765 -7.909 -26.044 1.00 77.69 99 ILE A N 1
ATOM 782 C CA . ILE A 1 99 ? 18.595 -7.140 -25.590 1.00 77.69 99 ILE A CA 1
ATOM 783 C C . ILE A 1 99 ? 17.963 -7.806 -24.366 1.00 77.69 99 ILE A C 1
ATOM 785 O O . ILE A 1 99 ? 17.653 -7.133 -23.385 1.00 77.69 99 ILE A O 1
ATOM 789 N N . HIS A 1 100 ? 17.823 -9.129 -24.393 1.00 79.06 100 HIS A N 1
ATOM 790 C CA . HIS A 1 100 ? 17.285 -9.900 -23.279 1.00 79.06 100 HIS A CA 1
ATOM 791 C C . HIS A 1 100 ? 18.080 -9.720 -21.986 1.00 79.06 100 HIS A C 1
ATOM 793 O O . HIS A 1 100 ? 17.503 -9.427 -20.938 1.00 79.06 100 HIS A O 1
ATOM 799 N N . VAL A 1 101 ? 19.409 -9.835 -22.066 1.00 85.62 101 VAL A N 1
ATOM 800 C CA . VAL A 1 101 ? 20.303 -9.627 -20.918 1.00 85.62 101 VAL A CA 1
ATOM 801 C C . VAL A 1 101 ? 20.153 -8.208 -20.371 1.00 85.62 101 VAL A C 1
ATOM 803 O O . VAL A 1 101 ? 20.016 -8.029 -19.162 1.00 85.62 101 VAL A O 1
ATOM 806 N N . LEU A 1 102 ? 20.099 -7.196 -21.241 1.00 84.50 102 LEU A N 1
ATOM 807 C CA . LEU A 1 102 ? 19.910 -5.804 -20.822 1.00 84.50 102 LEU A CA 1
ATOM 808 C C . LEU A 1 102 ? 18.567 -5.583 -20.120 1.00 84.50 102 LEU A C 1
ATOM 810 O O . LEU A 1 102 ? 18.522 -4.934 -19.075 1.00 84.50 102 LEU A O 1
ATOM 814 N N . VAL A 1 103 ? 17.477 -6.138 -20.653 1.00 83.12 103 VAL A N 1
ATOM 815 C CA . VAL A 1 103 ? 16.147 -6.035 -20.034 1.00 83.12 103 VAL A CA 1
ATOM 816 C C . VAL A 1 103 ? 16.133 -6.715 -18.665 1.00 83.12 103 VAL A C 1
ATOM 818 O O . VAL A 1 103 ? 15.631 -6.135 -17.701 1.00 83.12 103 VAL A O 1
ATOM 821 N N . ALA A 1 104 ? 16.739 -7.896 -18.543 1.00 88.00 104 ALA A N 1
ATOM 822 C CA . ALA A 1 104 ? 16.842 -8.598 -17.270 1.00 88.00 104 ALA A CA 1
ATOM 823 C C . ALA A 1 104 ? 17.624 -7.784 -16.222 1.00 88.00 104 ALA A C 1
ATOM 825 O O . ALA A 1 104 ? 17.181 -7.657 -15.079 1.00 88.00 104 ALA A O 1
ATOM 826 N N . LEU A 1 105 ? 18.736 -7.154 -16.617 1.00 90.75 105 LEU A N 1
ATOM 827 C CA . LEU A 1 105 ? 19.511 -6.268 -15.743 1.00 90.75 105 LEU A CA 1
ATOM 828 C C . LEU A 1 105 ? 18.709 -5.036 -15.300 1.00 90.75 105 LEU A C 1
ATOM 830 O O . LEU A 1 105 ? 18.772 -4.655 -14.130 1.00 90.75 105 LEU A O 1
ATOM 834 N N . ILE A 1 106 ? 17.915 -4.438 -16.195 1.00 87.50 106 ILE A N 1
ATOM 835 C CA . ILE A 1 106 ? 17.019 -3.323 -15.853 1.00 87.50 106 ILE A CA 1
ATOM 836 C C . ILE A 1 106 ? 15.981 -3.767 -14.820 1.00 87.50 106 ILE A C 1
ATOM 838 O O . ILE A 1 106 ? 15.764 -3.066 -13.833 1.00 87.50 106 ILE A O 1
ATOM 842 N N . ILE A 1 107 ? 15.365 -4.936 -15.008 1.00 89.25 107 ILE A N 1
ATOM 843 C CA . ILE A 1 107 ? 14.381 -5.487 -14.067 1.00 89.25 107 ILE A CA 1
ATOM 844 C C . ILE A 1 107 ? 15.015 -5.691 -12.681 1.00 89.25 107 ILE A C 1
ATOM 846 O O . ILE A 1 107 ? 14.436 -5.269 -11.678 1.00 89.25 107 ILE A O 1
ATOM 850 N N . ILE A 1 108 ? 16.230 -6.244 -12.607 1.00 92.56 108 ILE A N 1
ATOM 851 C CA . ILE A 1 108 ? 16.973 -6.403 -11.343 1.00 92.56 108 ILE A CA 1
ATOM 852 C C . ILE A 1 108 ? 17.255 -5.041 -10.698 1.00 92.56 108 ILE A C 1
ATOM 854 O O . ILE A 1 108 ? 17.019 -4.855 -9.501 1.00 92.56 108 ILE A O 1
ATOM 858 N N . ALA A 1 109 ? 17.727 -4.070 -11.483 1.00 90.19 109 ALA A N 1
ATOM 859 C CA . ALA A 1 109 ? 18.041 -2.731 -10.995 1.00 90.19 109 ALA A CA 1
ATOM 860 C C . ALA A 1 109 ? 16.799 -2.021 -10.432 1.00 90.19 109 ALA A C 1
ATOM 862 O O . ALA A 1 109 ? 16.856 -1.436 -9.346 1.00 90.19 109 ALA A O 1
ATOM 863 N N . VAL A 1 110 ? 15.659 -2.119 -11.125 1.00 88.31 110 VAL A N 1
ATOM 864 C CA . VAL A 1 110 ? 14.373 -1.589 -10.647 1.00 88.31 110 VAL A CA 1
ATOM 865 C C . VAL A 1 110 ? 13.923 -2.327 -9.387 1.00 88.31 110 VAL A C 1
ATOM 867 O O . VAL A 1 110 ? 13.511 -1.679 -8.425 1.00 88.31 110 VAL A O 1
ATOM 870 N N . GLY A 1 111 ? 14.067 -3.653 -9.335 1.00 90.75 111 GLY A N 1
ATOM 871 C CA . GLY A 1 111 ? 13.741 -4.462 -8.161 1.00 90.75 111 GLY A CA 1
ATOM 872 C C . GLY A 1 111 ? 14.518 -4.058 -6.909 1.00 90.75 111 GLY A C 1
ATOM 873 O O . GLY A 1 111 ? 13.930 -3.864 -5.847 1.00 90.75 111 GLY A O 1
ATOM 874 N N . ASN A 1 112 ? 15.821 -3.807 -7.034 1.00 92.19 112 ASN A N 1
ATOM 875 C CA . ASN A 1 112 ? 16.648 -3.283 -5.940 1.00 92.19 112 ASN A CA 1
ATOM 876 C C . ASN A 1 112 ? 16.214 -1.875 -5.486 1.00 92.19 112 ASN A C 1
ATOM 878 O O . ASN A 1 112 ? 16.461 -1.449 -4.352 1.00 92.19 112 ASN A O 1
ATOM 882 N N . TYR A 1 113 ? 15.566 -1.128 -6.377 1.00 88.06 113 TYR A N 1
ATOM 883 C CA . TYR A 1 113 ? 15.170 0.245 -6.126 1.00 88.06 113 TYR A CA 1
ATOM 884 C C . TYR A 1 113 ? 13.751 0.388 -5.542 1.00 88.06 113 TYR A C 1
ATOM 886 O O . TYR A 1 113 ? 13.529 1.268 -4.706 1.00 88.06 113 TYR A O 1
ATOM 894 N N . LEU A 1 114 ? 12.812 -0.503 -5.885 1.00 87.88 114 LEU A N 1
ATOM 895 C CA . LEU A 1 114 ? 11.420 -0.480 -5.403 1.00 87.88 114 LEU A CA 1
ATOM 896 C C . LEU A 1 114 ? 11.277 -0.286 -3.877 1.00 87.88 114 LEU A C 1
ATOM 898 O O . LEU A 1 114 ? 10.516 0.602 -3.481 1.00 87.88 114 LEU A O 1
ATOM 902 N N . PRO A 1 115 ? 12.019 -0.993 -2.997 1.00 86.88 115 PRO A N 1
ATOM 903 C CA . PRO A 1 115 ? 11.859 -0.865 -1.545 1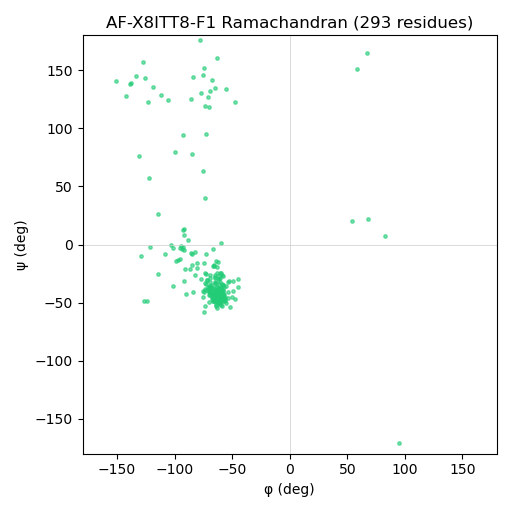.00 86.88 115 PRO A CA 1
ATOM 904 C C . PRO A 1 115 ? 12.250 0.516 -0.994 1.00 86.88 115 PRO A C 1
ATOM 906 O O . PRO A 1 115 ? 11.866 0.860 0.122 1.00 86.88 115 PRO A O 1
ATOM 909 N N . LYS A 1 116 ? 13.024 1.297 -1.760 1.00 84.00 116 LYS A N 1
ATOM 910 C CA . LYS A 1 116 ? 13.533 2.629 -1.390 1.00 84.00 116 LYS A CA 1
ATOM 911 C C . LYS A 1 116 ? 12.613 3.757 -1.871 1.00 84.00 116 LYS A C 1
ATOM 913 O O . LYS A 1 116 ? 12.892 4.927 -1.615 1.00 84.00 116 LYS A O 1
ATOM 918 N N . THR A 1 117 ? 11.535 3.424 -2.581 1.00 83.00 117 THR A N 1
ATOM 919 C CA . THR A 1 117 ? 10.584 4.407 -3.106 1.00 83.00 117 THR A CA 1
ATOM 920 C C . THR A 1 117 ? 9.667 4.921 -2.002 1.00 83.00 117 THR A C 1
ATOM 922 O O . THR A 1 117 ? 9.070 4.146 -1.252 1.00 83.00 117 THR A O 1
ATOM 925 N N . LYS A 1 118 ? 9.532 6.246 -1.901 1.00 83.31 118 LYS A N 1
ATOM 926 C CA . LYS A 1 118 ? 8.511 6.863 -1.047 1.00 83.31 118 LYS A CA 1
ATOM 927 C C . LYS A 1 118 ? 7.131 6.712 -1.707 1.00 83.31 118 LYS A C 1
ATOM 929 O O . LYS A 1 118 ? 7.069 6.700 -2.940 1.00 83.31 118 LYS A O 1
ATOM 934 N N . PRO A 1 119 ? 6.034 6.661 -0.925 1.00 82.38 119 PRO A N 1
ATOM 935 C CA . PRO A 1 119 ? 4.679 6.681 -1.467 1.00 82.38 119 PRO A CA 1
ATOM 936 C C . PRO A 1 119 ? 4.517 7.792 -2.498 1.00 82.38 119 PRO A C 1
AT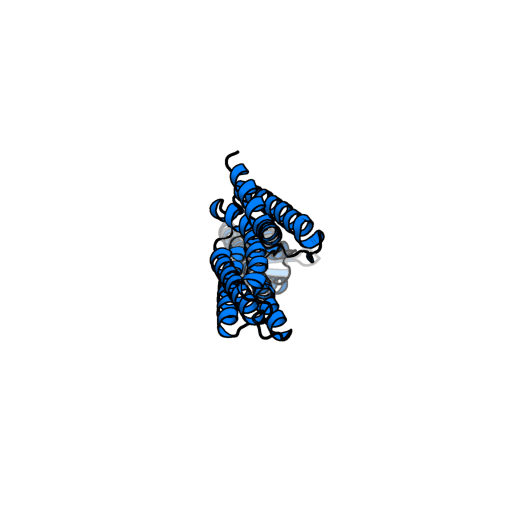OM 938 O O . PRO A 1 119 ? 4.777 8.962 -2.214 1.00 82.38 119 PRO A O 1
ATOM 941 N N . SER A 1 120 ? 4.130 7.434 -3.717 1.00 78.31 120 SER A N 1
ATOM 942 C CA . SER A 1 120 ? 3.977 8.370 -4.827 1.00 78.31 120 SER A CA 1
ATOM 943 C C . SER A 1 120 ? 2.905 7.870 -5.778 1.00 78.31 120 SER A C 1
ATOM 945 O O . SER A 1 120 ? 2.843 6.686 -6.089 1.00 78.31 120 SER A O 1
ATOM 947 N N . ARG A 1 121 ? 2.084 8.781 -6.311 1.00 69.81 121 ARG A N 1
ATOM 948 C CA . ARG A 1 121 ? 1.092 8.439 -7.345 1.00 69.81 121 ARG A CA 1
ATOM 949 C C . ARG A 1 121 ? 1.752 7.996 -8.665 1.00 69.81 121 ARG A C 1
ATOM 951 O O . ARG A 1 121 ? 1.096 7.389 -9.505 1.00 69.81 121 ARG A O 1
ATOM 958 N N . PHE A 1 122 ? 3.036 8.303 -8.853 1.00 60.41 122 PHE A N 1
ATOM 959 C CA . PHE A 1 122 ? 3.723 8.155 -10.137 1.00 60.41 122 PHE A CA 1
ATOM 960 C C . PHE A 1 122 ? 4.836 7.102 -10.148 1.00 60.41 122 PHE A C 1
ATOM 962 O O . PHE A 1 122 ? 5.144 6.580 -11.214 1.00 60.41 122 PHE A O 1
ATOM 969 N N . VAL A 1 123 ? 5.438 6.799 -8.995 1.00 65.19 123 VAL A N 1
ATOM 970 C CA . VAL A 1 123 ? 6.615 5.922 -8.878 1.00 65.19 123 VAL A CA 1
ATOM 971 C C . VAL A 1 123 ? 6.258 4.720 -8.011 1.00 65.19 123 VAL A C 1
ATOM 973 O O . VAL A 1 123 ? 5.647 4.900 -6.963 1.00 65.19 123 VAL A O 1
ATOM 976 N N . GLY A 1 124 ? 6.662 3.521 -8.438 1.00 72.81 124 GLY A N 1
ATOM 977 C CA . GLY A 1 124 ? 6.347 2.260 -7.764 1.00 72.81 124 GLY A CA 1
ATOM 978 C C . GLY A 1 124 ? 5.118 1.552 -8.342 1.00 72.81 124 GLY A C 1
ATOM 979 O O . GLY A 1 124 ? 4.591 1.924 -9.394 1.00 72.81 124 GLY A O 1
ATOM 980 N N . LEU A 1 125 ? 4.667 0.504 -7.655 1.00 79.50 125 LEU A N 1
ATOM 981 C CA . LEU A 1 125 ? 3.439 -0.206 -7.995 1.00 79.50 125 LEU A CA 1
ATOM 982 C C . LEU A 1 125 ? 2.232 0.656 -7.607 1.00 79.50 125 LEU A C 1
ATOM 984 O O . LEU A 1 125 ? 2.045 1.008 -6.442 1.00 79.50 125 LEU A O 1
ATOM 988 N N . LYS A 1 126 ? 1.419 1.009 -8.609 1.00 75.38 126 LYS A N 1
ATOM 989 C CA . LYS A 1 126 ? 0.331 2.000 -8.528 1.00 75.38 126 LYS A CA 1
ATOM 990 C C . LYS A 1 126 ? -0.907 1.482 -7.792 1.00 75.38 126 LYS A C 1
ATOM 992 O O . LYS A 1 126 ? -1.996 1.386 -8.348 1.00 75.38 126 LYS A O 1
ATOM 997 N N . PHE A 1 127 ? -0.745 1.165 -6.519 1.00 81.38 127 PHE A N 1
ATOM 998 C CA . PHE A 1 127 ? -1.841 0.779 -5.646 1.00 81.38 127 PHE A CA 1
ATOM 999 C C . PHE A 1 127 ? -2.369 2.026 -4.930 1.00 81.38 127 PHE A C 1
ATOM 1001 O O . PHE A 1 127 ? -1.823 2.442 -3.909 1.00 81.38 127 PHE A O 1
ATOM 1008 N N . PHE A 1 128 ? -3.416 2.656 -5.482 1.00 78.31 128 PHE A N 1
ATOM 1009 C CA . PHE A 1 128 ? -3.953 3.937 -4.986 1.00 78.31 128 PHE A CA 1
ATOM 1010 C C . PHE A 1 128 ? -4.303 3.911 -3.487 1.00 78.31 128 PHE A C 1
ATOM 1012 O O . PHE A 1 128 ? -4.097 4.899 -2.792 1.00 78.31 128 PHE A O 1
ATOM 1019 N N . TRP A 1 129 ? -4.737 2.761 -2.965 1.00 83.19 129 TRP A N 1
ATOM 1020 C CA . TRP A 1 129 ? -5.063 2.542 -1.548 1.00 83.19 129 TRP A CA 1
ATOM 1021 C C . TRP A 1 129 ? -3.848 2.466 -0.600 1.00 83.19 129 TRP A C 1
ATOM 1023 O O . TRP A 1 129 ? -4.032 2.390 0.617 1.00 83.19 129 TRP A O 1
ATOM 1033 N N . LEU A 1 130 ? -2.614 2.442 -1.119 1.00 85.81 130 LEU A N 1
ATOM 1034 C CA . LEU A 1 130 ? -1.381 2.460 -0.319 1.00 85.81 130 LEU A CA 1
ATOM 1035 C C . LEU A 1 130 ? -0.792 3.863 -0.141 1.00 85.81 130 LEU A C 1
ATOM 1037 O O . LEU A 1 130 ? 0.106 4.029 0.682 1.00 85.81 130 LEU A O 1
ATOM 1041 N N . LEU A 1 131 ? -1.268 4.858 -0.898 1.00 84.06 131 LEU A N 1
ATOM 1042 C CA . LEU A 1 131 ? -0.690 6.206 -0.897 1.00 84.06 131 LEU A CA 1
ATOM 1043 C C . LEU A 1 131 ? -0.761 6.869 0.482 1.00 84.06 131 LEU A C 1
ATOM 1045 O O . LEU A 1 131 ? 0.207 7.498 0.903 1.00 84.06 131 LEU A O 1
ATOM 1049 N N . ASP A 1 132 ? -1.851 6.632 1.207 1.00 86.44 132 ASP A N 1
ATOM 1050 C CA . ASP A 1 132 ? -2.078 7.190 2.545 1.00 86.44 132 ASP A CA 1
ATOM 1051 C C . ASP A 1 132 ? -1.495 6.303 3.663 1.00 86.44 132 ASP A C 1
ATOM 1053 O O . ASP A 1 132 ? -1.683 6.565 4.850 1.00 86.44 132 ASP A O 1
ATOM 1057 N N . LYS A 1 133 ? -0.802 5.211 3.303 1.00 89.19 133 LYS A N 1
ATOM 1058 C CA . LYS A 1 133 ? -0.351 4.160 4.227 1.00 89.19 133 LYS A CA 1
ATOM 1059 C C . LYS A 1 133 ? 1.129 3.822 4.022 1.00 89.19 133 LYS A C 1
ATOM 1061 O O . LYS A 1 133 ? 1.449 2.755 3.486 1.00 89.19 133 LYS A O 1
ATOM 1066 N N . PRO A 1 134 ? 2.061 4.668 4.503 1.00 90.00 134 PRO A N 1
ATOM 1067 C CA . PRO A 1 134 ? 3.494 4.517 4.235 1.00 90.00 134 PRO A CA 1
ATOM 1068 C C . PRO A 1 134 ? 4.053 3.162 4.689 1.00 90.00 134 PRO A C 1
ATOM 1070 O O . PRO A 1 134 ? 4.830 2.536 3.975 1.00 90.00 134 PRO A O 1
ATOM 1073 N N . VAL A 1 135 ? 3.610 2.643 5.837 1.00 90.56 135 VAL A N 1
ATOM 1074 C CA . VAL A 1 135 ? 4.069 1.337 6.343 1.00 90.56 135 VAL A CA 1
ATOM 1075 C C . VAL A 1 135 ? 3.674 0.189 5.408 1.00 90.56 135 VAL A C 1
ATOM 1077 O O . VAL A 1 135 ? 4.472 -0.720 5.174 1.00 90.56 135 VAL A O 1
ATOM 1080 N N . LEU A 1 136 ? 2.450 0.209 4.867 1.00 91.38 136 LEU A N 1
ATOM 1081 C CA . LEU A 1 136 ? 1.989 -0.822 3.936 1.00 91.38 136 LEU A CA 1
ATOM 1082 C C . LEU A 1 136 ? 2.676 -0.670 2.580 1.00 91.38 136 LEU A C 1
ATOM 1084 O O . LEU A 1 136 ? 3.083 -1.675 1.998 1.00 91.38 136 LEU A O 1
ATOM 1088 N N . TRP A 1 137 ? 2.876 0.570 2.125 1.00 91.06 137 TRP A N 1
ATOM 1089 C CA . TRP A 1 137 ? 3.645 0.877 0.922 1.00 91.06 137 TRP A CA 1
ATOM 1090 C C . TRP A 1 137 ? 5.021 0.209 0.945 1.00 91.06 137 TRP A C 1
ATOM 1092 O O . TRP A 1 137 ? 5.336 -0.556 0.032 1.00 91.06 137 TRP A O 1
ATOM 1102 N N . PHE A 1 138 ? 5.809 0.417 2.006 1.00 91.38 138 PHE A N 1
ATOM 1103 C CA . PHE A 1 138 ? 7.154 -0.158 2.112 1.00 91.38 138 PHE A CA 1
ATOM 1104 C C . PHE A 1 138 ? 7.149 -1.688 2.150 1.00 91.38 138 PHE A C 1
ATOM 1106 O O . PHE A 1 138 ? 8.025 -2.313 1.558 1.00 91.38 138 PHE A O 1
ATOM 1113 N N . LYS A 1 139 ? 6.163 -2.313 2.806 1.00 92.69 139 LYS A N 1
ATOM 1114 C CA . LYS A 1 139 ? 6.043 -3.780 2.841 1.00 92.69 139 LYS A CA 1
ATOM 1115 C C . LYS A 1 139 ? 5.767 -4.358 1.455 1.00 92.69 139 LYS A C 1
ATOM 1117 O O . LYS A 1 139 ? 6.436 -5.305 1.049 1.00 92.69 139 LYS A O 1
ATOM 1122 N N . VAL A 1 140 ? 4.820 -3.770 0.724 1.00 93.75 140 VAL A N 1
ATOM 1123 C CA . VAL A 1 140 ? 4.451 -4.223 -0.626 1.00 93.75 140 VAL A CA 1
ATOM 1124 C C . VAL A 1 140 ? 5.602 -4.008 -1.607 1.00 93.75 140 VAL A C 1
ATOM 1126 O O . VAL A 1 140 ? 5.937 -4.914 -2.364 1.00 93.75 140 VAL A O 1
ATOM 1129 N N . HIS A 1 141 ? 6.273 -2.857 -1.546 1.00 92.69 141 HIS A N 1
ATOM 1130 C CA . HIS A 1 141 ? 7.398 -2.546 -2.430 1.00 92.69 141 HIS A CA 1
ATOM 1131 C C . HIS A 1 141 ? 8.670 -3.331 -2.097 1.00 92.69 141 HIS A C 1
ATOM 1133 O O . HIS A 1 141 ? 9.478 -3.580 -2.987 1.00 92.69 141 HIS A O 1
ATOM 1139 N N . ARG A 1 142 ? 8.839 -3.773 -0.844 1.00 93.88 142 ARG A N 1
ATOM 1140 C CA . ARG A 1 142 ? 9.908 -4.703 -0.464 1.00 93.88 142 ARG A CA 1
ATOM 1141 C C . ARG A 1 142 ? 9.706 -6.076 -1.098 1.00 93.88 142 ARG A C 1
ATOM 1143 O O . ARG A 1 142 ? 10.631 -6.588 -1.718 1.00 93.88 142 ARG A O 1
ATOM 1150 N N . LEU A 1 143 ? 8.497 -6.631 -0.989 1.00 94.88 143 LEU A N 1
ATOM 1151 C CA . LEU A 1 143 ? 8.151 -7.894 -1.645 1.00 94.88 143 LEU A CA 1
ATOM 1152 C C . LEU A 1 143 ? 8.298 -7.782 -3.166 1.00 94.88 143 LEU A C 1
ATOM 1154 O O . LEU A 1 143 ? 8.938 -8.627 -3.782 1.00 94.88 143 LEU A O 1
ATOM 1158 N N . ALA A 1 144 ? 7.750 -6.717 -3.756 1.00 93.50 144 ALA A N 1
ATOM 1159 C CA . ALA A 1 144 ? 7.884 -6.458 -5.182 1.00 93.50 144 ALA A CA 1
ATOM 1160 C C . ALA A 1 144 ? 9.356 -6.374 -5.600 1.00 93.50 144 ALA A C 1
ATOM 1162 O O . ALA A 1 144 ? 9.732 -6.982 -6.589 1.00 93.50 144 ALA A O 1
ATOM 1163 N N . GLY A 1 145 ? 10.209 -5.708 -4.817 1.00 92.56 145 GLY A N 1
ATOM 1164 C CA . GLY A 1 145 ? 11.643 -5.655 -5.087 1.00 92.56 145 GLY A CA 1
ATOM 1165 C C . GLY A 1 145 ? 12.297 -7.035 -5.182 1.00 92.56 145 GLY A C 1
ATOM 1166 O O . GLY A 1 145 ? 13.004 -7.306 -6.151 1.00 92.56 145 GLY A O 1
ATOM 1167 N N . TYR A 1 146 ? 12.005 -7.936 -4.236 1.00 94.69 146 TYR A N 1
ATOM 1168 C CA . TYR A 1 146 ? 12.504 -9.316 -4.285 1.00 94.69 146 TYR A CA 1
ATOM 1169 C C . TYR A 1 146 ? 11.985 -10.087 -5.501 1.00 94.69 146 TYR A C 1
ATOM 1171 O O . TYR A 1 146 ? 12.762 -10.772 -6.161 1.00 94.69 146 TYR A O 1
ATOM 1179 N N . LEU A 1 147 ? 10.700 -9.941 -5.833 1.00 94.25 147 LEU A N 1
ATOM 1180 C CA . LEU A 1 147 ? 10.099 -10.593 -6.999 1.00 94.25 147 LEU A CA 1
ATOM 1181 C C . LEU A 1 147 ? 10.693 -10.072 -8.312 1.00 94.25 147 LEU A C 1
ATOM 1183 O O . LEU A 1 147 ? 10.974 -10.857 -9.207 1.00 94.25 147 LEU A O 1
ATOM 1187 N N . TRP A 1 148 ? 10.955 -8.770 -8.418 1.00 93.31 148 TRP A N 1
ATOM 1188 C CA . TRP A 1 148 ? 11.614 -8.177 -9.582 1.00 93.31 148 TRP A CA 1
ATOM 1189 C C . TRP A 1 148 ? 13.048 -8.691 -9.742 1.00 93.31 148 TRP A C 1
ATOM 1191 O O . TRP A 1 148 ? 13.422 -9.114 -10.831 1.00 93.31 148 TRP A O 1
ATOM 1201 N N . ILE A 1 149 ? 13.837 -8.744 -8.666 1.00 94.12 149 ILE A N 1
ATOM 1202 C CA . ILE A 1 149 ? 15.192 -9.316 -8.726 1.00 94.12 149 ILE A CA 1
ATOM 1203 C C . ILE A 1 149 ? 15.133 -10.789 -9.153 1.00 94.12 149 ILE A C 1
ATOM 1205 O O . ILE A 1 149 ? 15.829 -11.176 -10.089 1.00 94.12 149 ILE A O 1
ATOM 1209 N N . LEU A 1 150 ? 14.263 -11.590 -8.530 1.00 93.44 150 LEU A N 1
ATOM 1210 C CA . LEU A 1 150 ? 14.077 -13.003 -8.874 1.00 93.44 150 LEU A CA 1
ATOM 1211 C C . LEU A 1 150 ? 13.669 -13.182 -10.342 1.00 93.44 150 LEU A C 1
ATOM 1213 O O . LEU A 1 150 ? 14.233 -14.016 -11.043 1.00 93.44 150 LEU A O 1
ATOM 1217 N N . SER A 1 151 ? 12.730 -12.365 -10.821 1.00 89.31 151 SER A N 1
ATOM 1218 C CA . SER A 1 151 ? 12.279 -12.347 -12.211 1.00 89.31 151 SER A CA 1
ATOM 1219 C C . SER A 1 151 ? 13.433 -12.124 -13.179 1.00 89.31 151 SER A C 1
ATOM 1221 O O . SER A 1 151 ? 13.549 -12.848 -14.163 1.00 89.31 151 SER A O 1
ATOM 1223 N N . GLY A 1 152 ? 14.276 -11.124 -12.920 1.00 89.38 152 GLY A N 1
ATOM 1224 C CA . GLY A 1 152 ? 15.404 -10.819 -13.793 1.00 89.38 152 GLY A CA 1
ATOM 1225 C C . GLY A 1 152 ? 16.486 -11.899 -13.754 1.00 89.38 152 GLY A C 1
ATOM 1226 O O . GLY A 1 152 ? 17.034 -12.238 -14.797 1.00 89.38 152 GLY A O 1
ATOM 1227 N N . VAL A 1 153 ? 16.737 -12.521 -12.598 1.00 91.50 153 VAL A N 1
ATOM 1228 C CA . VAL A 1 153 ? 17.656 -13.672 -12.506 1.00 91.50 153 VAL A CA 1
ATOM 1229 C C . VAL A 1 153 ? 17.121 -14.865 -13.304 1.00 91.50 153 VAL A C 1
ATOM 1231 O O . VAL A 1 153 ? 17.845 -15.414 -14.129 1.00 91.50 153 VAL A O 1
ATOM 1234 N N . LEU A 1 154 ? 15.840 -15.215 -13.144 1.00 88.38 154 LEU A N 1
ATOM 1235 C 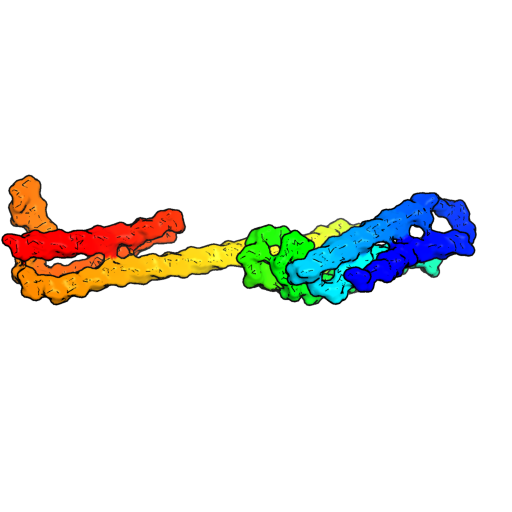CA . LEU A 1 154 ? 15.196 -16.280 -13.927 1.00 88.38 154 LEU A CA 1
ATOM 1236 C C . LEU A 1 154 ? 15.247 -15.993 -15.430 1.00 88.38 154 LEU A C 1
ATOM 1238 O O . LEU A 1 154 ? 15.480 -16.895 -16.229 1.00 88.38 154 LEU A O 1
ATOM 1242 N N . MET A 1 155 ? 15.054 -14.728 -15.806 1.00 86.06 155 MET A N 1
ATOM 1243 C CA . MET A 1 155 ? 15.159 -14.259 -17.183 1.00 86.06 155 MET A CA 1
ATOM 1244 C C . MET A 1 155 ? 16.558 -14.520 -17.753 1.00 86.06 155 MET A C 1
ATOM 1246 O O . MET A 1 155 ? 16.663 -15.086 -18.840 1.00 86.06 155 MET A O 1
ATOM 1250 N N . LEU A 1 156 ? 17.628 -14.221 -17.010 1.00 88.12 156 LEU A N 1
ATOM 1251 C CA . LEU A 1 156 ? 19.002 -14.536 -17.427 1.00 88.12 156 LEU A CA 1
ATOM 1252 C C . LEU A 1 156 ? 19.255 -16.045 -17.556 1.00 88.12 156 LEU A C 1
ATOM 1254 O O . LEU A 1 156 ? 19.896 -16.465 -18.515 1.00 88.12 156 LEU A O 1
ATOM 1258 N N . SER A 1 157 ? 18.750 -16.854 -16.621 1.00 84.50 157 SER A N 1
ATOM 1259 C CA . SER A 1 157 ? 19.011 -18.300 -16.584 1.00 84.50 157 SER A CA 1
ATOM 1260 C C . SER A 1 157 ? 18.263 -19.096 -17.655 1.00 84.50 157 SER A C 1
ATOM 1262 O O . SER A 1 157 ? 18.807 -20.056 -18.189 1.00 84.50 157 SER A O 1
ATOM 1264 N N . LEU A 1 158 ? 17.014 -18.731 -17.954 1.00 75.88 158 LEU A N 1
ATOM 1265 C CA . LEU A 1 158 ? 16.126 -19.530 -18.809 1.00 75.88 158 LEU A CA 1
ATOM 1266 C C . LEU A 1 158 ? 16.072 -19.031 -20.263 1.00 75.88 158 LEU A C 1
ATOM 1268 O O . LEU A 1 158 ? 15.604 -19.754 -21.142 1.00 75.88 158 LEU A O 1
ATOM 1272 N N . GLY A 1 159 ? 16.569 -17.815 -20.528 1.00 65.75 159 GLY A N 1
ATOM 1273 C CA . GLY A 1 159 ? 16.438 -17.148 -21.828 1.00 65.75 159 GLY A CA 1
ATOM 1274 C C . GLY A 1 159 ? 14.985 -16.759 -22.159 1.00 65.75 159 GLY A C 1
ATOM 1275 O O . GLY A 1 159 ? 14.041 -17.251 -21.540 1.00 65.75 159 GLY A O 1
ATOM 1276 N N . VAL A 1 160 ? 14.757 -15.878 -23.150 1.00 62.16 160 VAL A N 1
ATOM 1277 C CA . VAL A 1 160 ? 13.403 -15.759 -23.733 1.00 62.16 160 VAL A CA 1
ATOM 1278 C C . VAL A 1 160 ? 13.171 -17.001 -24.577 1.00 62.16 160 VAL A C 1
ATOM 1280 O O . VAL A 1 160 ? 13.535 -17.052 -25.751 1.00 62.16 160 VAL A O 1
ATOM 1283 N N . SER A 1 161 ? 12.539 -18.020 -24.009 1.00 60.12 161 SER A N 1
ATOM 1284 C CA . SER A 1 161 ? 11.802 -18.948 -24.856 1.00 60.12 161 SER A CA 1
ATOM 1285 C C . SER A 1 161 ? 10.564 -18.205 -25.355 1.00 60.12 161 SER A C 1
ATOM 1287 O O . SER A 1 161 ? 9.820 -17.641 -24.553 1.00 60.12 161 SER A O 1
ATOM 1289 N N . ASN A 1 162 ? 10.348 -18.172 -26.672 1.00 59.09 162 ASN A N 1
ATOM 1290 C CA . ASN A 1 162 ? 9.311 -17.372 -27.338 1.00 59.09 162 ASN A CA 1
ATOM 1291 C C . ASN A 1 162 ? 7.880 -17.928 -27.137 1.00 59.09 162 ASN A C 1
ATOM 1293 O O . ASN A 1 162 ? 7.067 -17.984 -28.056 1.00 59.09 162 ASN A O 1
ATOM 1297 N N . LYS A 1 163 ? 7.571 -18.401 -25.927 1.00 69.88 163 LYS A N 1
ATOM 1298 C CA . LYS A 1 163 ? 6.277 -18.959 -25.541 1.00 69.88 163 LYS A CA 1
ATOM 1299 C C . LYS A 1 163 ? 5.550 -17.938 -24.674 1.00 69.88 163 LYS A C 1
ATOM 1301 O O . LYS A 1 163 ? 6.059 -17.541 -23.628 1.00 69.88 163 LYS A O 1
ATOM 1306 N N . TRP A 1 164 ? 4.332 -17.575 -25.076 1.00 69.88 164 TRP A N 1
ATOM 1307 C CA . TRP A 1 164 ? 3.409 -16.692 -24.345 1.00 69.88 164 TRP A CA 1
ATOM 1308 C C . TRP A 1 164 ? 3.304 -17.007 -22.842 1.00 69.88 164 TRP A C 1
ATOM 1310 O O . TRP A 1 164 ? 3.133 -16.102 -22.029 1.00 69.88 164 TRP A O 1
ATOM 1320 N N . PHE A 1 165 ? 3.492 -18.276 -22.468 1.00 74.38 165 PHE A N 1
ATOM 1321 C CA . PHE A 1 165 ? 3.575 -18.741 -21.085 1.00 74.38 165 PHE A CA 1
ATOM 1322 C C . PHE A 1 165 ? 4.567 -17.944 -20.217 1.00 74.38 165 PHE A C 1
ATOM 1324 O O . PHE A 1 165 ? 4.222 -17.545 -19.105 1.00 74.38 165 PHE A O 1
ATOM 1331 N N . TRP A 1 166 ? 5.771 -17.652 -20.720 1.00 75.50 166 TRP A N 1
ATOM 1332 C CA . TRP A 1 166 ? 6.785 -16.913 -19.959 1.00 75.50 166 TRP A CA 1
ATOM 1333 C C . TRP A 1 166 ? 6.367 -15.469 -19.708 1.00 75.50 166 TRP A C 1
ATOM 1335 O O . TRP A 1 166 ? 6.513 -14.972 -18.595 1.00 75.50 166 TRP A O 1
ATOM 1345 N N . ILE A 1 167 ? 5.766 -14.821 -20.708 1.00 74.12 167 ILE A N 1
ATOM 1346 C CA . ILE A 1 167 ? 5.243 -13.456 -20.584 1.00 74.12 167 ILE A CA 1
ATOM 1347 C C . ILE A 1 167 ? 4.162 -13.407 -19.498 1.00 74.12 167 ILE A C 1
ATOM 1349 O O . ILE A 1 167 ? 4.220 -12.558 -18.609 1.00 74.12 167 ILE A O 1
ATOM 1353 N N . VAL A 1 168 ? 3.218 -14.354 -19.517 1.00 78.12 168 VAL A N 1
ATOM 1354 C CA . VAL A 1 168 ? 2.159 -14.452 -18.498 1.00 78.12 168 VAL A CA 1
ATOM 1355 C C . VAL A 1 168 ? 2.753 -14.692 -17.109 1.00 78.12 168 VAL A C 1
ATOM 1357 O O . VAL A 1 168 ? 2.369 -14.011 -16.158 1.00 78.12 168 VAL A O 1
ATOM 1360 N N . SER A 1 169 ? 3.731 -15.593 -16.987 1.00 80.12 169 SER A N 1
ATOM 1361 C CA . SER A 1 169 ? 4.422 -15.864 -15.721 1.00 80.12 169 SER A CA 1
ATOM 1362 C C . SER A 1 169 ? 5.109 -14.612 -15.161 1.00 80.12 169 SER A C 1
ATOM 1364 O O . SER A 1 169 ? 4.979 -14.318 -13.971 1.00 80.12 169 SER A O 1
ATOM 1366 N N . TYR A 1 170 ? 5.787 -13.829 -16.004 1.00 81.62 170 TYR A N 1
ATOM 1367 C CA . TYR A 1 170 ? 6.427 -12.580 -15.583 1.00 81.62 170 TYR A CA 1
ATOM 1368 C C . TYR A 1 170 ? 5.413 -11.526 -15.137 1.00 81.62 170 TYR A C 1
ATOM 1370 O O . TYR A 1 170 ? 5.603 -10.897 -14.098 1.00 81.62 170 TYR A O 1
ATOM 1378 N N . VAL A 1 171 ? 4.302 -11.360 -15.858 1.00 80.62 171 VAL A N 1
ATOM 1379 C CA . VAL A 1 171 ? 3.236 -10.421 -15.463 1.00 80.62 171 VAL A CA 1
ATOM 1380 C C . VAL A 1 171 ? 2.617 -10.820 -14.120 1.00 80.62 171 VAL A C 1
ATOM 1382 O O . VAL A 1 171 ? 2.432 -9.969 -13.243 1.00 80.62 171 VAL A O 1
ATOM 1385 N N . MET A 1 172 ? 2.344 -12.113 -13.922 1.00 82.94 172 MET A N 1
ATOM 1386 C CA . MET A 1 172 ? 1.818 -12.634 -12.658 1.00 82.94 172 MET A CA 1
ATOM 1387 C C . MET A 1 172 ? 2.774 -12.340 -11.498 1.00 82.94 172 MET A C 1
ATOM 1389 O O . MET A 1 172 ? 2.369 -11.808 -10.461 1.00 82.94 172 MET A O 1
ATOM 1393 N N . LEU A 1 173 ? 4.059 -12.622 -11.697 1.00 87.00 173 LEU A N 1
ATOM 1394 C CA . LEU A 1 173 ? 5.080 -12.484 -10.669 1.00 87.00 173 LEU A CA 1
ATOM 1395 C C . LEU A 1 173 ? 5.378 -11.016 -10.320 1.00 87.00 173 LEU A C 1
ATOM 1397 O O . LEU A 1 173 ? 5.513 -10.678 -9.144 1.00 87.00 173 LEU A O 1
ATOM 1401 N N . LEU A 1 174 ? 5.426 -10.125 -11.315 1.00 87.25 174 LEU A N 1
ATOM 1402 C CA . LEU A 1 174 ? 5.790 -8.715 -11.129 1.00 87.25 174 LEU A CA 1
ATOM 1403 C C . LEU A 1 174 ? 4.634 -7.832 -10.642 1.00 87.25 174 LEU A C 1
ATOM 1405 O O . LEU A 1 174 ? 4.895 -6.799 -10.018 1.00 87.25 174 LEU A O 1
ATOM 1409 N N . TYR A 1 175 ? 3.379 -8.205 -10.925 1.00 85.44 175 TYR A N 1
ATOM 1410 C CA . TYR A 1 175 ? 2.214 -7.357 -10.643 1.00 85.44 175 TYR A CA 1
ATOM 1411 C C . TYR A 1 175 ? 1.126 -8.041 -9.811 1.00 85.44 175 TYR A C 1
ATOM 1413 O O . TYR A 1 175 ? 0.681 -7.473 -8.810 1.00 85.44 175 TYR A O 1
ATOM 1421 N N . VAL A 1 176 ? 0.717 -9.261 -10.170 1.00 87.25 176 VAL A N 1
ATOM 1422 C CA . VAL A 1 176 ? -0.417 -9.941 -9.517 1.00 87.25 176 VAL A CA 1
ATOM 1423 C C . VAL A 1 176 ? -0.073 -10.368 -8.091 1.00 87.25 176 VAL A C 1
ATOM 1425 O O . VAL A 1 176 ? -0.854 -10.113 -7.174 1.00 87.25 176 VAL A O 1
ATOM 1428 N N . ILE A 1 177 ? 1.116 -10.932 -7.861 1.00 91.75 177 ILE A N 1
ATOM 1429 C CA . ILE A 1 177 ? 1.543 -11.325 -6.507 1.00 91.75 177 ILE A CA 1
ATOM 1430 C C . ILE A 1 177 ? 1.629 -10.103 -5.563 1.00 91.75 177 ILE A C 1
ATOM 1432 O O . ILE A 1 177 ? 1.003 -10.139 -4.496 1.00 91.75 177 ILE A O 1
ATOM 1436 N N . PRO A 1 178 ? 2.314 -8.991 -5.916 1.00 92.06 178 PRO A N 1
ATOM 1437 C CA . PRO A 1 178 ? 2.292 -7.776 -5.097 1.00 92.06 178 PRO A CA 1
ATOM 1438 C C . PRO A 1 178 ? 0.892 -7.192 -4.861 1.00 92.06 178 PRO A C 1
ATOM 1440 O O . PRO A 1 178 ? 0.628 -6.669 -3.775 1.00 92.06 178 PRO A O 1
ATOM 1443 N N . LEU A 1 179 ? -0.006 -7.288 -5.849 1.00 89.19 179 LEU A N 1
ATOM 1444 C CA . LEU A 1 179 ? -1.393 -6.832 -5.739 1.00 89.19 179 LEU A CA 1
ATOM 1445 C C . LEU A 1 179 ? -2.157 -7.636 -4.679 1.00 89.19 179 LEU A C 1
ATOM 1447 O O . LEU A 1 179 ? -2.727 -7.048 -3.757 1.00 89.19 179 LEU A O 1
ATOM 1451 N N . ILE A 1 180 ? -2.118 -8.970 -4.764 1.00 90.94 180 ILE A N 1
ATOM 1452 C CA . ILE A 1 180 ? -2.753 -9.867 -3.785 1.00 90.94 180 ILE A CA 1
ATOM 1453 C C . ILE A 1 180 ? -2.196 -9.587 -2.390 1.00 90.94 180 ILE A C 1
ATOM 1455 O O . ILE A 1 180 ? -2.957 -9.374 -1.442 1.00 90.94 180 ILE A O 1
ATOM 1459 N N . TYR A 1 181 ? -0.869 -9.506 -2.265 1.00 93.50 181 TYR A N 1
ATOM 1460 C CA . TYR A 1 181 ? -0.215 -9.205 -0.995 1.00 93.50 181 TYR A CA 1
ATOM 1461 C C . TYR A 1 181 ? -0.677 -7.865 -0.410 1.00 93.50 181 TYR A C 1
ATOM 1463 O O . TYR A 1 181 ? -0.941 -7.763 0.792 1.00 93.50 181 TYR A O 1
ATOM 1471 N N . SER A 1 182 ? -0.847 -6.843 -1.252 1.00 92.44 182 SER A N 1
ATOM 1472 C CA . SER A 1 182 ? -1.359 -5.548 -0.816 1.00 92.44 182 SER A CA 1
ATOM 1473 C C . SER A 1 182 ? -2.776 -5.632 -0.249 1.00 92.44 182 SER A C 1
ATOM 1475 O O . SER A 1 182 ? -3.056 -4.966 0.751 1.00 92.44 182 SER A O 1
ATOM 1477 N N . ILE A 1 183 ? -3.667 -6.412 -0.863 1.00 92.06 183 ILE A N 1
ATOM 1478 C CA . ILE A 1 183 ? -5.055 -6.573 -0.403 1.00 92.06 183 ILE A CA 1
ATOM 1479 C C . ILE A 1 183 ? -5.092 -7.341 0.923 1.00 92.06 183 ILE A C 1
ATOM 1481 O O . ILE A 1 183 ? -5.772 -6.924 1.865 1.00 92.06 183 ILE A O 1
ATOM 1485 N N . VAL A 1 184 ? -4.307 -8.416 1.040 1.00 94.31 184 VAL A N 1
ATOM 1486 C CA . VAL A 1 184 ? -4.183 -9.200 2.281 1.00 94.31 184 VAL A CA 1
ATOM 1487 C C . VAL A 1 184 ? -3.686 -8.323 3.430 1.00 94.31 184 VAL A C 1
ATOM 1489 O O . VAL A 1 184 ? -4.243 -8.348 4.531 1.00 94.31 184 VAL A O 1
ATOM 1492 N N . LEU A 1 185 ? -2.672 -7.495 3.180 1.00 93.56 185 LEU A N 1
ATOM 1493 C CA . LEU A 1 185 ? -2.108 -6.617 4.198 1.00 93.56 185 LEU A CA 1
ATOM 1494 C C . LEU A 1 185 ? -3.101 -5.533 4.648 1.00 93.56 185 LEU A C 1
ATOM 1496 O O . LEU A 1 185 ? -3.177 -5.235 5.842 1.00 93.56 185 LEU A O 1
ATOM 1500 N N . LEU A 1 186 ? -3.899 -4.990 3.722 1.00 91.62 186 LEU A N 1
ATOM 1501 C CA . LEU A 1 186 ? -4.986 -4.063 4.046 1.00 91.62 186 LEU A CA 1
ATOM 1502 C C . LEU A 1 186 ? -6.049 -4.706 4.935 1.00 91.62 186 LEU A C 1
ATOM 1504 O O . LEU A 1 186 ? -6.499 -4.082 5.899 1.00 91.62 186 LEU A O 1
ATOM 1508 N N . LYS A 1 187 ? -6.460 -5.937 4.614 1.00 90.69 187 LYS A N 1
ATOM 1509 C CA . LYS A 1 187 ? -7.445 -6.680 5.405 1.00 90.69 187 LYS A CA 1
ATOM 1510 C C . LYS A 1 187 ? -6.927 -6.905 6.827 1.00 90.69 187 LYS A C 1
ATOM 1512 O O . LYS A 1 187 ? -7.604 -6.539 7.785 1.00 90.69 187 LYS A O 1
ATOM 1517 N N . LYS A 1 188 ? -5.680 -7.367 6.957 1.00 91.94 188 LYS A N 1
ATOM 1518 C CA . LYS A 1 188 ? -5.018 -7.597 8.251 1.00 91.94 188 LYS A CA 1
ATOM 1519 C C . LYS A 1 188 ? -4.911 -6.327 9.102 1.00 91.94 188 LYS A C 1
ATOM 1521 O O . LYS A 1 188 ? -5.084 -6.370 10.318 1.00 91.94 188 LYS A O 1
ATOM 1526 N N . GLU A 1 189 ? -4.626 -5.182 8.483 1.00 91.44 189 GLU A N 1
ATOM 1527 C CA . GLU A 1 189 ? -4.585 -3.898 9.189 1.00 91.44 189 GLU A CA 1
ATOM 1528 C C . GLU A 1 189 ? -5.972 -3.476 9.697 1.00 91.44 189 GLU A C 1
ATOM 1530 O O . GLU A 1 189 ? -6.100 -3.069 10.855 1.00 91.44 189 GLU A O 1
ATOM 1535 N N . LYS A 1 190 ? -7.016 -3.616 8.866 1.00 87.94 190 LYS A N 1
ATOM 1536 C CA . LYS A 1 190 ? -8.405 -3.334 9.262 1.00 87.94 190 LYS A CA 1
ATOM 1537 C C . LYS A 1 190 ? -8.848 -4.227 10.422 1.00 87.94 190 LYS A C 1
ATOM 1539 O O . LYS A 1 190 ? -9.363 -3.715 11.412 1.00 87.94 190 LYS A O 1
ATOM 1544 N N . GLU A 1 191 ? -8.580 -5.528 10.349 1.00 87.94 191 GLU A N 1
ATOM 1545 C CA . GLU A 1 191 ? -8.884 -6.489 11.419 1.00 87.94 191 GLU A CA 1
ATOM 1546 C C . GLU A 1 191 ? -8.179 -6.127 12.731 1.00 87.94 191 GLU A C 1
ATOM 1548 O O . GLU A 1 191 ? -8.803 -6.111 13.794 1.00 87.94 191 GLU A O 1
ATOM 1553 N N . LYS A 1 192 ? -6.892 -5.756 12.672 1.00 88.25 192 LYS A N 1
ATOM 1554 C CA . LYS A 1 192 ? -6.136 -5.325 13.856 1.00 88.25 192 LYS A CA 1
ATOM 1555 C C . LYS A 1 192 ? -6.717 -4.046 14.466 1.00 88.25 192 LYS A C 1
ATOM 1557 O O . LYS A 1 192 ? -6.855 -3.967 15.689 1.00 88.25 192 LYS A O 1
ATOM 1562 N N . LYS A 1 193 ? -7.077 -3.060 13.636 1.00 85.88 193 LYS A N 1
ATOM 1563 C CA . LYS A 1 193 ? -7.706 -1.807 14.087 1.00 85.88 193 LYS A CA 1
ATOM 1564 C C . LYS A 1 193 ? -9.062 -2.076 14.740 1.00 85.88 193 LYS A C 1
ATOM 1566 O O . LYS A 1 193 ? -9.325 -1.551 15.819 1.00 85.88 193 LYS A O 1
ATOM 1571 N N . MET A 1 194 ? -9.869 -2.946 14.138 1.00 84.56 194 MET A N 1
ATOM 1572 C CA . MET A 1 194 ? -11.168 -3.348 14.669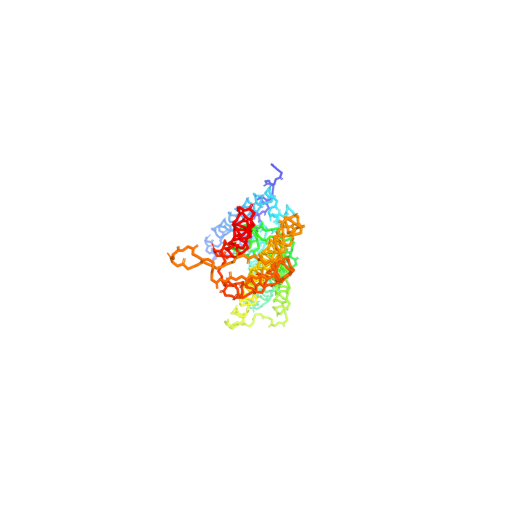 1.00 84.56 194 MET A CA 1
ATOM 1573 C C . MET A 1 194 ? -11.024 -4.073 16.013 1.00 84.56 194 MET A C 1
ATOM 1575 O O . MET A 1 194 ? -11.694 -3.707 16.974 1.00 84.56 194 MET A O 1
ATOM 1579 N N . LYS A 1 195 ? -10.102 -5.040 16.130 1.00 86.00 195 LYS A N 1
ATOM 1580 C CA . LYS A 1 195 ? -9.815 -5.730 17.400 1.00 86.00 195 LYS A CA 1
ATOM 1581 C C . LYS A 1 195 ? -9.369 -4.750 18.489 1.00 86.00 195 LYS A C 1
ATOM 1583 O O . LYS A 1 195 ? -9.857 -4.826 19.611 1.00 86.00 195 LYS A O 1
ATOM 1588 N N . SER A 1 196 ? -8.484 -3.807 18.158 1.00 86.12 196 SER A N 1
ATOM 1589 C CA . SER A 1 196 ? -8.033 -2.777 19.102 1.00 86.12 196 SER A CA 1
ATOM 1590 C C . SER A 1 196 ? -9.177 -1.865 19.552 1.00 86.12 196 SER A C 1
ATOM 1592 O O . SER A 1 196 ? -9.315 -1.620 20.746 1.00 86.12 196 SER A O 1
ATOM 1594 N N . SER A 1 197 ? -10.024 -1.399 18.630 1.00 86.31 197 SER A N 1
ATOM 1595 C CA . SER A 1 197 ? -11.204 -0.589 18.964 1.00 86.31 197 SER A CA 1
ATOM 1596 C C . SER A 1 197 ? -12.183 -1.351 19.860 1.00 86.31 197 SER A C 1
ATOM 1598 O O . SER A 1 197 ? -12.602 -0.804 20.877 1.00 86.31 197 SER A O 1
ATOM 1600 N N . LYS A 1 198 ? -12.477 -2.623 19.557 1.00 87.00 198 LYS A N 1
ATOM 1601 C CA . LYS A 1 198 ? -13.323 -3.479 20.405 1.00 87.00 198 LYS A CA 1
ATOM 1602 C C . LYS A 1 198 ? -12.791 -3.551 21.838 1.00 87.00 198 LYS A C 1
ATOM 1604 O O . LYS A 1 198 ? -13.532 -3.265 22.769 1.00 87.00 198 LYS A O 1
ATOM 1609 N N . ILE A 1 199 ? -11.501 -3.849 22.013 1.00 88.94 199 ILE A N 1
ATOM 1610 C CA . ILE A 1 199 ? -10.874 -3.918 23.344 1.00 88.94 199 ILE A CA 1
ATOM 1611 C C . ILE A 1 199 ? -10.972 -2.571 24.076 1.00 88.94 199 ILE A C 1
ATOM 1613 O O . ILE A 1 199 ? -11.298 -2.549 25.257 1.00 88.94 199 ILE A O 1
ATOM 1617 N N . LYS A 1 200 ? -10.753 -1.444 23.383 1.00 90.75 200 LYS A N 1
ATOM 1618 C CA . LYS A 1 200 ? -10.894 -0.104 23.980 1.00 90.75 200 LYS A CA 1
ATOM 1619 C C . LYS A 1 200 ? -12.307 0.142 24.512 1.00 90.75 200 LYS A C 1
ATOM 1621 O O . LYS A 1 200 ? -12.451 0.567 25.652 1.00 90.75 200 LYS A O 1
ATOM 1626 N N . HIS A 1 201 ? -13.336 -0.137 23.712 1.00 90.69 201 HIS A N 1
ATOM 1627 C CA . HIS A 1 201 ? -14.728 0.047 24.135 1.00 90.69 201 HIS A CA 1
ATOM 1628 C C . HIS A 1 201 ? -15.106 -0.881 25.289 1.00 90.69 201 HIS A C 1
ATOM 1630 O O . HIS A 1 201 ? -15.771 -0.438 26.222 1.00 90.69 201 HIS A O 1
ATOM 1636 N N . LEU A 1 202 ? -14.625 -2.128 25.266 1.00 91.94 202 LEU A N 1
ATOM 1637 C CA . LEU A 1 202 ? -14.833 -3.068 26.360 1.00 91.94 202 LEU A CA 1
ATOM 1638 C C . LEU A 1 202 ? -14.261 -2.518 27.670 1.00 91.94 202 LEU A C 1
ATOM 1640 O O . LEU A 1 202 ? -14.996 -2.387 28.640 1.00 91.94 202 LEU A O 1
ATOM 1644 N N . ILE A 1 203 ? -12.989 -2.107 27.667 1.00 93.62 203 ILE A N 1
ATOM 1645 C CA . ILE A 1 203 ? -12.317 -1.564 28.855 1.00 93.62 203 ILE A CA 1
ATOM 1646 C C . ILE A 1 203 ? -13.060 -0.336 29.395 1.00 93.62 203 ILE A C 1
ATOM 1648 O O . ILE A 1 203 ? -13.354 -0.288 30.584 1.00 93.62 203 ILE A O 1
ATOM 1652 N N . ILE A 1 204 ? -13.415 0.630 28.540 1.00 93.38 204 ILE A N 1
ATOM 1653 C CA . ILE A 1 204 ? -14.108 1.853 28.980 1.00 93.38 204 ILE A CA 1
ATOM 1654 C C . ILE A 1 204 ? -15.489 1.522 29.562 1.00 93.38 204 ILE A C 1
ATOM 1656 O O . ILE A 1 204 ? -15.827 2.016 30.634 1.00 93.38 204 ILE A O 1
ATOM 1660 N N . SER A 1 205 ? -16.279 0.676 28.892 1.00 92.69 205 SER A N 1
ATOM 1661 C CA . SER A 1 205 ? -17.607 0.279 29.387 1.00 92.69 205 SER A CA 1
ATOM 1662 C C . SER A 1 205 ? -17.529 -0.451 30.734 1.00 92.69 205 SER A C 1
ATOM 1664 O O . SER A 1 205 ? -18.283 -0.123 31.646 1.00 92.69 205 SER A O 1
ATOM 1666 N N . SER A 1 206 ? -16.562 -1.359 30.906 1.00 93.19 206 SER A N 1
ATOM 1667 C CA . SER A 1 206 ? -16.327 -2.054 32.175 1.00 93.19 206 SER A CA 1
ATOM 1668 C C . SER A 1 206 ? -15.881 -1.100 33.283 1.00 93.19 206 SER A C 1
ATOM 1670 O O . SER A 1 206 ? -16.367 -1.219 34.403 1.00 93.19 206 SER A O 1
ATOM 1672 N N . ILE A 1 207 ? -15.010 -0.127 32.986 1.00 93.50 207 ILE A N 1
ATOM 1673 C CA . ILE A 1 207 ? -14.604 0.906 33.954 1.00 93.50 207 ILE A CA 1
ATOM 1674 C C . ILE A 1 207 ? -15.809 1.749 34.384 1.00 93.50 207 ILE A C 1
ATOM 1676 O O . ILE A 1 207 ? -15.965 2.003 35.572 1.00 93.50 207 ILE A O 1
ATOM 1680 N N . LEU A 1 208 ? -16.684 2.147 33.455 1.00 92.19 208 LEU A N 1
ATOM 1681 C CA . LEU A 1 208 ? -17.898 2.905 33.783 1.00 92.19 208 LEU A CA 1
ATOM 1682 C C . LEU A 1 208 ? -18.861 2.099 34.664 1.00 92.19 208 LEU A C 1
ATOM 1684 O O . LEU A 1 208 ? -19.407 2.644 35.619 1.00 92.19 208 LEU A O 1
ATOM 1688 N N . CYS A 1 209 ? -19.034 0.802 34.395 1.00 90.25 209 CYS A N 1
ATOM 1689 C CA . CYS A 1 209 ? -19.794 -0.075 35.287 1.00 90.25 209 CYS A CA 1
ATOM 1690 C C . CYS A 1 209 ? -19.145 -0.152 36.674 1.00 90.25 209 CYS A C 1
ATOM 1692 O O . CYS A 1 209 ? -19.841 -0.022 37.673 1.00 90.25 209 CYS A O 1
ATOM 1694 N N . LEU A 1 210 ? -17.823 -0.301 36.764 1.00 89.06 210 LEU A N 1
ATOM 1695 C CA . LEU A 1 210 ? -17.118 -0.348 38.049 1.00 89.06 210 LEU A CA 1
ATOM 1696 C C . LEU A 1 210 ? -17.116 0.995 38.786 1.00 89.06 210 LEU A C 1
ATOM 1698 O O . LEU A 1 210 ? -17.083 1.007 40.012 1.00 89.06 210 LEU A O 1
ATOM 1702 N N . ALA A 1 211 ? -17.226 2.124 38.085 1.00 88.50 211 ALA A N 1
ATOM 1703 C CA . ALA A 1 211 ? -17.369 3.435 38.716 1.00 88.50 211 ALA A CA 1
ATOM 1704 C C . ALA A 1 211 ? -18.630 3.522 39.597 1.00 88.50 211 ALA A C 1
ATOM 1706 O O . ALA A 1 211 ? -18.652 4.278 40.568 1.00 88.50 211 ALA A O 1
ATOM 1707 N N . THR A 1 212 ? -19.646 2.693 39.327 1.00 86.00 212 THR A N 1
ATOM 1708 C CA . THR A 1 212 ? -20.846 2.589 40.175 1.00 86.00 212 THR A CA 1
ATOM 1709 C C . THR A 1 212 ? -20.532 2.045 41.568 1.00 86.00 212 THR A C 1
ATOM 1711 O O . THR A 1 212 ? -21.200 2.437 42.519 1.00 86.00 212 THR A O 1
ATOM 1714 N N . VAL A 1 213 ? -19.462 1.251 41.731 1.00 86.56 213 VAL A N 1
ATOM 1715 C CA . VAL A 1 213 ? -18.948 0.856 43.055 1.00 86.56 213 VAL A CA 1
ATOM 1716 C C . VAL A 1 213 ? -18.621 2.103 43.870 1.00 86.56 213 VAL A C 1
ATOM 1718 O O . VAL A 1 213 ? -19.025 2.203 45.019 1.00 86.56 213 VAL A O 1
ATOM 1721 N N . GLY A 1 214 ? -17.936 3.084 43.274 1.00 85.56 214 GLY A N 1
ATOM 1722 C CA . GLY A 1 214 ? -17.608 4.342 43.945 1.00 85.56 214 GLY A CA 1
ATOM 1723 C C . GLY A 1 214 ? -18.856 5.101 44.396 1.00 85.56 214 GLY A C 1
ATOM 1724 O O . GLY A 1 214 ? -18.900 5.579 45.526 1.00 85.56 214 GLY A O 1
ATOM 1725 N N . ILE A 1 215 ? -19.897 5.137 43.556 1.00 87.69 215 ILE A N 1
ATOM 1726 C CA . ILE A 1 215 ? -21.190 5.747 43.901 1.00 87.69 215 ILE A CA 1
ATOM 1727 C C . ILE A 1 215 ? -21.789 5.047 45.131 1.00 87.69 215 ILE A C 1
ATOM 1729 O O . ILE A 1 215 ? -22.096 5.704 46.125 1.00 87.69 215 ILE A O 1
ATOM 1733 N N . PHE A 1 216 ? -21.898 3.718 45.117 1.00 87.31 216 PHE A N 1
ATOM 1734 C CA . PHE A 1 216 ? -22.454 2.982 46.254 1.00 87.31 216 PHE A CA 1
ATOM 1735 C C . PHE A 1 216 ? -21.556 3.005 47.496 1.00 87.31 216 PHE A C 1
ATOM 1737 O O . PHE A 1 216 ? -22.071 2.978 48.604 1.00 87.31 216 PHE A O 1
ATOM 1744 N N . LEU A 1 217 ? -20.234 3.113 47.369 1.00 86.50 217 LEU A N 1
ATOM 1745 C CA . LEU A 1 217 ? -19.351 3.269 48.530 1.00 86.50 217 LEU A CA 1
ATOM 1746 C C . LEU A 1 217 ? -19.511 4.641 49.199 1.00 86.50 217 LEU A C 1
ATOM 1748 O O . LEU A 1 217 ? -19.453 4.730 50.426 1.00 86.50 217 LEU A O 1
ATOM 1752 N N . VAL A 1 218 ? -19.720 5.699 48.409 1.00 88.19 218 VAL A N 1
ATOM 1753 C CA . VAL A 1 218 ? -19.907 7.069 48.912 1.00 88.19 218 VAL A CA 1
ATOM 1754 C C . VAL A 1 218 ? -21.289 7.238 49.541 1.00 88.19 218 VAL A C 1
ATOM 1756 O O . VAL A 1 218 ? -21.392 7.666 50.688 1.00 88.19 218 VAL A O 1
ATOM 1759 N N . PHE A 1 219 ? -22.350 6.879 48.818 1.00 85.69 219 PHE A N 1
ATOM 1760 C CA . PHE A 1 219 ? -23.731 7.107 49.260 1.00 85.69 219 PHE A CA 1
ATOM 1761 C C . PHE A 1 219 ? -24.314 5.944 50.058 1.00 85.69 219 PHE A C 1
ATOM 1763 O O . PHE A 1 219 ? -25.257 6.131 50.824 1.00 85.69 219 PHE A O 1
ATOM 1770 N N . GLY A 1 220 ? -23.749 4.744 49.923 1.00 79.75 220 GLY A N 1
ATOM 1771 C CA . GLY A 1 220 ? -24.310 3.539 50.521 1.00 79.75 220 GLY A CA 1
ATOM 1772 C C . GLY A 1 220 ? -24.312 3.571 52.035 1.00 79.75 220 GLY A C 1
ATOM 1773 O O . GLY A 1 220 ? -25.225 3.022 52.636 1.00 79.75 220 GLY A O 1
ATOM 1774 N N . LYS A 1 221 ? -23.379 4.285 52.679 1.00 84.38 221 LYS A N 1
ATOM 1775 C CA . LYS A 1 221 ? -23.398 4.465 54.141 1.00 84.38 221 LYS A CA 1
ATOM 1776 C C . LYS A 1 221 ? -24.723 5.043 54.642 1.00 84.38 221 LYS A C 1
ATOM 1778 O O . LYS A 1 221 ? -25.194 4.579 55.674 1.00 84.38 221 LYS A O 1
ATOM 1783 N N . ASN A 1 222 ? -25.340 5.933 53.868 1.00 86.00 222 ASN A N 1
ATOM 1784 C CA . ASN A 1 222 ? -26.589 6.611 54.214 1.00 86.00 222 ASN A CA 1
ATOM 1785 C C . ASN A 1 222 ? -27.843 5.805 53.834 1.00 86.00 222 ASN A C 1
ATOM 1787 O O . ASN A 1 222 ? -28.945 6.217 54.176 1.00 86.00 222 ASN A O 1
ATOM 1791 N N . LEU A 1 223 ? -27.698 4.679 53.125 1.00 86.38 223 LEU A N 1
ATOM 1792 C CA . LEU A 1 223 ? -28.832 3.830 52.761 1.00 86.38 223 LEU A CA 1
ATOM 1793 C C . LEU A 1 223 ? -29.333 3.022 53.973 1.00 86.38 223 LEU A C 1
ATOM 1795 O O . LEU A 1 223 ? -28.497 2.570 54.770 1.00 86.38 223 LEU A O 1
ATOM 1799 N N . PRO A 1 224 ? -30.653 2.773 54.072 1.00 86.38 224 PRO A N 1
ATOM 1800 C CA . PRO A 1 224 ? -31.228 1.836 55.038 1.00 86.38 224 PRO A CA 1
ATOM 1801 C C . PRO A 1 224 ? -30.743 0.399 54.787 1.00 86.38 224 PRO A C 1
ATOM 1803 O O . PRO A 1 224 ? -30.288 0.075 53.689 1.00 86.38 224 PRO A O 1
ATOM 1806 N N . ASP A 1 225 ? -30.852 -0.482 55.788 1.00 87.62 225 ASP A N 1
ATOM 1807 C CA . ASP A 1 225 ? -30.398 -1.884 55.684 1.00 87.62 225 ASP A CA 1
ATOM 1808 C C . ASP A 1 225 ? -31.119 -2.669 54.575 1.00 87.62 225 ASP A C 1
ATOM 1810 O O . ASP A 1 225 ? -30.541 -3.568 53.953 1.00 87.62 225 ASP A O 1
ATOM 1814 N N . VAL A 1 226 ? -32.362 -2.278 54.282 1.00 89.25 226 VAL A N 1
ATOM 1815 C CA . VAL A 1 226 ? -33.204 -2.828 53.218 1.00 89.25 226 VAL A CA 1
ATOM 1816 C C . VAL A 1 226 ? -33.623 -1.695 52.284 1.00 89.25 226 VAL A C 1
ATOM 1818 O O . VAL A 1 226 ? -34.226 -0.719 52.722 1.00 89.25 226 VAL A O 1
ATOM 1821 N N . VAL A 1 227 ? -33.306 -1.826 50.993 1.00 88.69 227 VAL A N 1
ATOM 1822 C CA . VAL A 1 227 ? -33.536 -0.794 49.973 1.00 88.69 227 VAL A CA 1
ATOM 1823 C C . VAL A 1 227 ? -34.623 -1.250 48.991 1.00 88.69 227 VAL A C 1
ATOM 1825 O O . VAL A 1 227 ? -34.506 -2.350 48.439 1.00 88.69 227 VAL A O 1
ATOM 1828 N N . PRO A 1 228 ? -35.669 -0.441 48.734 1.00 85.75 228 PRO A N 1
ATOM 1829 C CA . PRO A 1 228 ? -36.659 -0.735 47.702 1.00 85.75 228 PRO A CA 1
ATOM 1830 C C . PRO A 1 228 ? -36.051 -0.600 46.298 1.00 85.75 228 PRO A C 1
ATOM 1832 O O . PRO A 1 228 ? -35.378 0.383 45.991 1.00 85.75 228 PRO A O 1
ATOM 1835 N N . VAL A 1 229 ? -36.281 -1.598 45.442 1.00 85.12 229 VAL A N 1
ATOM 1836 C CA . VAL A 1 229 ? -35.780 -1.631 44.049 1.00 85.12 229 VAL A CA 1
ATOM 1837 C C . VAL A 1 229 ? -36.864 -1.936 43.018 1.00 85.12 229 VAL A C 1
ATOM 1839 O O . VAL A 1 229 ? -36.615 -1.810 41.820 1.00 85.12 229 VAL A O 1
ATOM 1842 N N . HIS A 1 230 ? -38.057 -2.328 43.463 1.00 85.50 230 HIS A N 1
ATOM 1843 C CA . HIS A 1 230 ? -39.200 -2.583 42.599 1.00 85.50 230 HIS A CA 1
ATOM 1844 C C . HIS A 1 230 ? -40.482 -2.032 43.237 1.00 85.50 230 HIS A C 1
ATOM 1846 O O . HIS A 1 230 ? -40.699 -2.177 44.445 1.00 85.50 230 HIS A O 1
ATOM 1852 N N . TRP A 1 231 ? -41.317 -1.414 42.403 1.00 86.94 231 TRP A N 1
ATOM 1853 C CA . TRP A 1 231 ? -42.606 -0.834 42.768 1.00 86.94 231 TRP A CA 1
ATOM 1854 C C . TRP A 1 231 ? -43.695 -1.411 41.863 1.00 86.94 231 TRP A C 1
ATOM 1856 O O . TRP A 1 231 ? -43.451 -1.660 40.679 1.00 86.94 231 TRP A O 1
ATOM 1866 N N . ASP A 1 232 ? -44.885 -1.646 42.411 1.00 89.00 232 ASP A N 1
ATOM 1867 C CA . ASP A 1 232 ? -46.053 -2.045 41.624 1.00 89.00 232 ASP A CA 1
ATOM 1868 C C . ASP A 1 232 ? -46.693 -0.853 40.883 1.00 89.00 232 ASP A C 1
ATOM 1870 O O . ASP A 1 232 ? -46.286 0.302 41.024 1.00 89.00 232 ASP A O 1
ATOM 1874 N N . SER A 1 233 ? -47.723 -1.127 40.077 1.00 89.94 233 SER A N 1
ATOM 1875 C CA . SER A 1 233 ? -48.483 -0.095 39.354 1.00 89.94 233 SER A CA 1
ATOM 1876 C C . SER A 1 233 ? -49.238 0.878 40.266 1.00 89.94 233 SER A C 1
ATOM 1878 O O . SER A 1 233 ? -49.699 1.915 39.797 1.00 89.94 233 SER A O 1
ATOM 1880 N N . SER A 1 234 ? -49.388 0.543 41.546 1.00 89.81 234 SER A N 1
ATOM 1881 C CA . SER A 1 234 ? -50.027 1.368 42.570 1.00 89.81 234 SER A CA 1
ATOM 1882 C C . SER A 1 234 ? -49.013 2.204 43.361 1.00 89.81 234 SER A C 1
ATOM 1884 O O . SER A 1 234 ? -49.417 2.996 44.208 1.00 89.81 234 SER A O 1
ATOM 1886 N N . GLY A 1 235 ? -47.714 2.072 43.068 1.00 81.88 235 GLY A N 1
ATOM 1887 C CA . GLY A 1 235 ? -46.634 2.802 43.728 1.00 81.88 235 GLY A CA 1
ATOM 1888 C C . GLY A 1 235 ? -46.170 2.187 45.050 1.00 81.88 235 GLY A C 1
ATOM 1889 O O . GLY A 1 235 ? -45.342 2.791 45.732 1.00 81.88 235 GLY A O 1
ATOM 1890 N N . ASN A 1 236 ? -46.651 0.997 45.418 1.00 88.19 236 ASN A N 1
ATOM 1891 C CA . ASN A 1 236 ? -46.212 0.312 46.630 1.00 88.19 236 ASN A CA 1
ATOM 1892 C C . ASN A 1 236 ? -44.921 -0.465 46.373 1.00 88.19 236 ASN A C 1
ATOM 1894 O O . ASN A 1 236 ? -44.718 -1.054 45.307 1.00 88.19 236 ASN A O 1
ATOM 1898 N N . VAL A 1 237 ? -44.052 -0.503 47.381 1.00 86.75 237 VAL A N 1
ATOM 1899 C CA . VAL A 1 237 ? -42.837 -1.322 47.348 1.00 86.75 237 VAL A CA 1
ATOM 1900 C C . VAL A 1 237 ? -43.235 -2.793 47.429 1.00 86.75 237 VAL A C 1
ATOM 1902 O O . VAL A 1 237 ? -43.784 -3.233 48.435 1.00 86.75 237 VAL A O 1
ATOM 1905 N N . ASN A 1 238 ? -42.912 -3.569 46.397 1.00 88.38 238 ASN A N 1
ATOM 1906 C CA . ASN A 1 238 ? -43.129 -5.020 46.375 1.00 88.38 238 ASN A CA 1
ATOM 1907 C C . ASN A 1 238 ? -41.832 -5.821 46.153 1.00 88.38 238 ASN A C 1
ATOM 1909 O O . ASN A 1 238 ? -41.865 -7.050 46.179 1.00 88.38 238 ASN A O 1
ATOM 1913 N N . GLY A 1 239 ? -40.688 -5.150 45.969 1.00 86.50 239 GLY A N 1
ATOM 1914 C CA . GLY A 1 239 ? -39.376 -5.791 45.886 1.00 86.50 239 GLY A CA 1
ATOM 1915 C C . GLY A 1 239 ? -38.283 -4.971 46.564 1.00 86.50 239 GLY A C 1
ATOM 1916 O O . GLY A 1 239 ? -38.094 -3.786 46.275 1.00 86.50 239 GLY A O 1
ATOM 1917 N N . THR A 1 240 ? -37.539 -5.624 47.453 1.00 90.50 240 THR A N 1
ATOM 1918 C CA . THR A 1 240 ? -36.445 -5.026 48.221 1.00 90.50 240 THR A CA 1
ATOM 1919 C C . THR A 1 240 ? -35.164 -5.841 48.084 1.00 90.50 240 THR A C 1
ATOM 1921 O O . THR A 1 240 ? -35.181 -7.027 47.757 1.00 90.50 240 THR A O 1
ATOM 1924 N N . ILE A 1 241 ? -34.028 -5.195 48.324 1.00 90.00 241 ILE A N 1
ATOM 1925 C CA . ILE A 1 241 ? -32.713 -5.832 48.353 1.00 90.00 241 ILE A CA 1
ATOM 1926 C C . ILE A 1 241 ? -31.948 -5.357 49.588 1.00 90.00 241 ILE A C 1
ATOM 1928 O O . ILE A 1 241 ? -32.063 -4.198 49.990 1.00 90.00 241 ILE A O 1
ATOM 1932 N N . ALA A 1 242 ? -31.145 -6.231 50.199 1.00 90.56 242 ALA A N 1
ATOM 1933 C CA . ALA A 1 242 ? -30.285 -5.799 51.296 1.00 90.56 242 ALA A CA 1
ATOM 1934 C C . ALA A 1 242 ? -29.189 -4.855 50.778 1.00 90.56 242 ALA A C 1
ATOM 1936 O O . ALA A 1 242 ? -28.584 -5.089 49.723 1.00 90.56 242 ALA A O 1
ATOM 1937 N N . LYS A 1 243 ? -28.875 -3.828 51.565 1.00 87.50 243 LYS A N 1
ATOM 1938 C CA . LYS A 1 243 ? -27.856 -2.810 51.271 1.00 87.50 243 LYS A CA 1
ATOM 1939 C C . LYS A 1 243 ? -26.509 -3.384 50.840 1.00 87.50 243 LYS A C 1
ATOM 1941 O O . LYS A 1 243 ? -25.892 -2.865 49.911 1.00 87.50 243 LYS A O 1
ATOM 1946 N N . ASN A 1 244 ? -26.062 -4.470 51.468 1.00 86.88 244 ASN A N 1
ATOM 1947 C CA . ASN A 1 244 ? -24.787 -5.111 51.137 1.00 86.88 244 ASN A CA 1
ATOM 1948 C C . ASN A 1 244 ? -24.787 -5.693 49.715 1.00 86.88 244 ASN A C 1
ATOM 1950 O O . ASN A 1 244 ? -23.822 -5.509 48.974 1.00 86.88 244 ASN A O 1
ATOM 1954 N N . TYR A 1 245 ? -25.881 -6.338 49.298 1.00 88.00 245 TYR A N 1
ATOM 1955 C CA . TYR A 1 245 ? -26.007 -6.866 47.937 1.00 88.00 245 TYR A CA 1
ATOM 1956 C C . TYR A 1 245 ? -26.128 -5.749 46.904 1.00 88.00 245 TYR A C 1
ATOM 1958 O O . TYR A 1 245 ? -25.559 -5.860 45.821 1.00 88.00 245 TYR A O 1
ATOM 1966 N N . LEU A 1 246 ? -26.799 -4.648 47.243 1.00 85.94 246 LEU A N 1
ATOM 1967 C CA 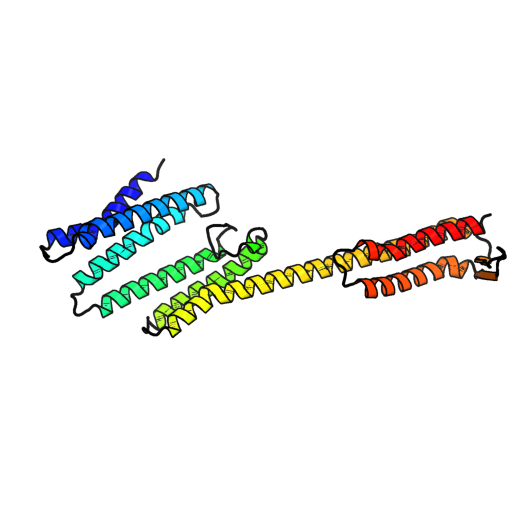. LEU A 1 246 ? -26.860 -3.478 46.371 1.00 85.94 246 LEU A CA 1
ATOM 1968 C C . LEU A 1 246 ? -25.485 -2.806 46.217 1.00 85.94 246 LEU A C 1
ATOM 1970 O O . LEU A 1 246 ? -25.088 -2.457 45.112 1.00 85.94 246 LEU A O 1
ATOM 1974 N N . THR A 1 247 ? -24.734 -2.675 47.311 1.00 83.81 247 THR A N 1
ATOM 1975 C CA . THR A 1 247 ? -23.453 -1.951 47.339 1.00 83.81 247 THR A CA 1
ATOM 1976 C C . THR A 1 247 ? -22.325 -2.748 46.695 1.00 83.81 247 THR A C 1
ATOM 1978 O O . THR A 1 247 ? -21.556 -2.212 45.898 1.00 83.81 247 THR A O 1
ATOM 1981 N N . TYR A 1 248 ? -22.226 -4.036 47.027 1.00 84.88 248 TYR A N 1
ATOM 1982 C CA . TYR A 1 248 ? -21.131 -4.891 46.572 1.00 84.88 248 TYR A CA 1
ATOM 1983 C C . TYR A 1 248 ? -21.535 -5.798 45.415 1.00 84.88 248 TYR A C 1
ATOM 1985 O O . TYR A 1 248 ? -20.720 -6.028 44.533 1.00 84.88 248 TYR A O 1
ATOM 1993 N N . GLY A 1 249 ? -22.772 -6.298 45.381 1.00 86.56 249 GLY A N 1
ATOM 1994 C CA . GLY A 1 249 ? -23.239 -7.256 44.373 1.00 86.56 249 GLY A CA 1
ATOM 1995 C C . GLY A 1 249 ? -23.703 -6.615 43.063 1.00 86.56 249 GLY A C 1
ATOM 1996 O O . GLY A 1 249 ? -23.372 -7.120 41.987 1.00 86.56 249 GLY A O 1
ATOM 1997 N N . ALA A 1 250 ? -24.423 -5.491 43.124 1.00 86.06 250 ALA A N 1
ATOM 1998 C CA . ALA A 1 250 ? -24.968 -4.844 41.928 1.00 86.06 250 ALA A CA 1
ATOM 1999 C C . ALA A 1 250 ? -23.884 -4.461 40.899 1.00 86.06 250 ALA A C 1
ATOM 2001 O O . ALA A 1 250 ? -24.064 -4.787 39.725 1.00 86.06 250 ALA A O 1
ATOM 2002 N N . PRO A 1 251 ? -22.719 -3.899 41.285 1.00 85.75 251 PRO A N 1
ATOM 2003 C CA . PRO A 1 251 ? -21.650 -3.610 4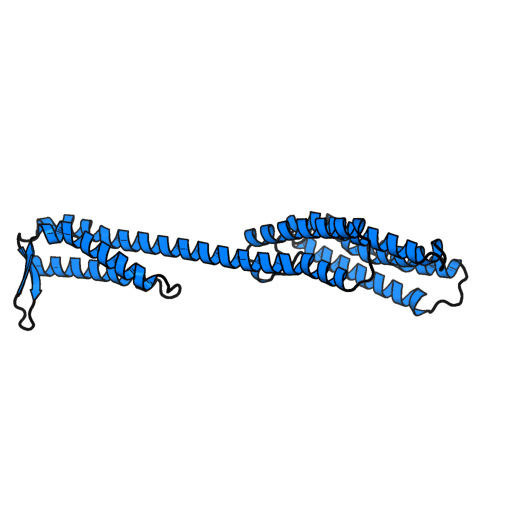0.329 1.00 85.75 251 PRO A CA 1
ATOM 2004 C C . PRO A 1 251 ? -21.131 -4.836 39.564 1.00 85.75 251 PRO A C 1
ATOM 2006 O O . PRO A 1 251 ? -20.845 -4.733 38.368 1.00 85.75 251 PRO A O 1
ATOM 2009 N N . PHE A 1 252 ? -21.061 -6.011 40.203 1.00 87.69 252 PHE A N 1
ATOM 2010 C CA . PHE A 1 252 ? -20.699 -7.255 39.512 1.00 87.69 252 PHE A CA 1
ATOM 2011 C C . PHE A 1 252 ? -21.799 -7.714 38.551 1.00 87.69 252 PHE A C 1
ATOM 2013 O O . PHE A 1 252 ? -21.494 -8.114 37.426 1.00 87.69 252 PHE A O 1
ATOM 2020 N N . ALA A 1 253 ? -23.071 -7.609 38.948 1.00 89.56 253 ALA A N 1
ATOM 2021 C CA . ALA A 1 253 ? -24.199 -7.916 38.068 1.00 89.56 253 ALA A CA 1
ATOM 2022 C C . ALA A 1 253 ? -24.226 -6.990 36.838 1.00 89.56 253 ALA A C 1
ATOM 2024 O O . ALA A 1 253 ? -24.398 -7.453 35.710 1.00 89.56 253 ALA A O 1
ATOM 2025 N N . TYR A 1 254 ? -23.963 -5.695 37.021 1.00 90.94 254 TYR A N 1
ATOM 2026 C CA . TYR A 1 254 ? -23.865 -4.723 35.931 1.00 90.94 254 TYR A CA 1
ATOM 2027 C C . TYR A 1 254 ? -22.720 -5.033 34.972 1.00 90.94 254 TYR A C 1
ATOM 2029 O O . TYR A 1 254 ? -22.886 -4.941 33.755 1.00 90.94 254 TYR A O 1
ATOM 2037 N N . LEU A 1 255 ? -21.571 -5.447 35.504 1.00 92.56 255 LEU A N 1
ATOM 2038 C CA . LEU A 1 255 ? -20.418 -5.850 34.707 1.00 92.56 255 LEU A CA 1
ATOM 2039 C C . LEU A 1 255 ? -20.722 -7.115 33.884 1.00 92.56 255 LEU A C 1
ATOM 2041 O O . LEU A 1 255 ? -20.376 -7.175 32.701 1.00 92.56 255 LEU A O 1
ATOM 2045 N N . LEU A 1 256 ? -21.433 -8.086 34.463 1.00 93.06 256 LEU A N 1
ATOM 2046 C CA . LEU A 1 256 ? -21.897 -9.281 33.753 1.00 93.06 256 LEU A CA 1
ATOM 2047 C C . LEU A 1 256 ? -22.858 -8.925 32.608 1.00 93.06 256 LEU A C 1
ATOM 2049 O O . LEU A 1 256 ? -22.657 -9.365 31.473 1.00 93.06 256 LEU A O 1
ATOM 2053 N N . ILE A 1 257 ? -23.857 -8.078 32.874 1.00 92.25 257 ILE A N 1
ATOM 2054 C CA . ILE A 1 257 ? -24.798 -7.588 31.853 1.00 92.25 257 ILE A CA 1
ATOM 2055 C C . ILE A 1 257 ? -24.045 -6.835 30.747 1.00 92.25 257 ILE A C 1
ATOM 2057 O O . ILE A 1 257 ? -24.341 -7.019 29.564 1.00 92.25 257 ILE A O 1
ATOM 2061 N N . ASN A 1 258 ? -23.030 -6.041 31.103 1.00 93.56 258 ASN A N 1
ATOM 2062 C CA . ASN A 1 258 ? -22.192 -5.332 30.141 1.00 93.56 258 ASN A CA 1
ATOM 2063 C C . ASN A 1 258 ? -21.429 -6.295 29.218 1.00 93.56 258 ASN A C 1
ATOM 2065 O O . ASN A 1 258 ? -21.406 -6.075 28.009 1.00 93.56 258 ASN A O 1
ATOM 2069 N N . PHE A 1 259 ? -20.868 -7.395 29.734 1.00 93.94 259 PHE A N 1
ATOM 2070 C CA . PHE A 1 259 ? -20.221 -8.406 28.887 1.00 93.94 259 PHE A CA 1
ATOM 2071 C C . PHE A 1 259 ? -21.199 -9.090 27.926 1.00 93.94 259 PHE A C 1
ATOM 2073 O O . PHE A 1 259 ? -20.873 -9.257 26.748 1.00 93.94 259 PHE A O 1
ATOM 2080 N N . ILE A 1 260 ? -22.402 -9.441 28.392 1.00 92.50 260 ILE A N 1
ATOM 2081 C CA . ILE A 1 260 ? -23.448 -10.048 27.552 1.00 92.50 260 ILE A CA 1
ATOM 2082 C C . ILE A 1 260 ? -23.858 -9.079 26.435 1.00 92.50 260 ILE A C 1
ATOM 2084 O O . ILE A 1 260 ? -23.908 -9.450 25.258 1.00 92.50 260 ILE A O 1
ATOM 2088 N N . ALA A 1 261 ? -24.097 -7.812 26.779 1.00 90.38 261 ALA A N 1
ATOM 2089 C CA . ALA A 1 261 ? -24.418 -6.771 25.811 1.00 90.38 261 ALA A CA 1
ATOM 2090 C C . ALA A 1 261 ? -23.271 -6.558 24.812 1.00 90.38 261 ALA A C 1
ATOM 2092 O O . ALA A 1 261 ? -23.497 -6.509 23.601 1.00 90.38 261 ALA A O 1
ATOM 2093 N N . PHE A 1 262 ? -22.027 -6.506 25.288 1.00 90.12 262 PHE A N 1
ATOM 2094 C CA . PHE A 1 262 ? -20.848 -6.356 24.442 1.00 90.12 262 PHE A CA 1
ATOM 2095 C C . PHE A 1 262 ? -20.712 -7.511 23.439 1.00 90.12 262 PHE A C 1
ATOM 2097 O O . PHE A 1 262 ? -20.491 -7.267 22.250 1.00 90.12 262 PHE A O 1
ATOM 2104 N N . ALA A 1 263 ? -20.920 -8.756 23.881 1.00 88.88 263 ALA A N 1
ATOM 2105 C CA . ALA A 1 263 ? -20.911 -9.940 23.020 1.00 88.88 263 ALA A CA 1
ATOM 2106 C C . ALA A 1 263 ? -21.998 -9.886 21.932 1.00 88.88 263 ALA A C 1
ATOM 2108 O O . ALA A 1 263 ? -21.762 -10.322 20.804 1.00 88.88 263 ALA A O 1
ATOM 2109 N N . LYS A 1 264 ? -23.161 -9.289 22.222 1.00 87.38 264 LYS A N 1
ATOM 2110 C CA . LYS A 1 264 ? -24.235 -9.069 21.239 1.00 87.38 264 LYS A CA 1
ATOM 2111 C C . LYS A 1 264 ? -23.908 -7.948 20.246 1.00 87.38 264 LYS A C 1
ATOM 2113 O O . LYS A 1 264 ? -24.290 -8.023 19.080 1.00 87.38 264 LYS A O 1
ATOM 2118 N N . PHE A 1 265 ? -23.185 -6.914 20.677 1.00 82.75 265 PHE A N 1
ATOM 2119 C CA . PHE A 1 265 ? -22.887 -5.734 19.854 1.00 82.75 265 PHE A CA 1
ATOM 2120 C C . PHE A 1 265 ? -21.556 -5.793 19.089 1.00 82.75 265 PHE A C 1
ATOM 2122 O O . PHE A 1 265 ? -21.304 -4.920 18.255 1.00 82.75 265 PHE A O 1
ATOM 2129 N N . GLN A 1 266 ? -20.745 -6.841 19.284 1.00 71.44 266 GLN A N 1
ATOM 2130 C CA . GLN A 1 266 ? -19.376 -6.988 18.759 1.00 71.44 266 GLN A CA 1
ATOM 2131 C C . GLN A 1 266 ? -19.199 -6.946 17.221 1.00 71.44 266 GLN A C 1
ATOM 2133 O O . GLN A 1 266 ? -18.074 -7.088 16.738 1.00 71.44 266 GLN A O 1
ATOM 2138 N N . GLY A 1 267 ? -20.259 -6.750 16.432 1.00 67.62 267 GLY A N 1
ATOM 2139 C CA . GLY A 1 267 ? -20.223 -6.628 14.966 1.00 67.62 267 GLY A CA 1
ATOM 2140 C C . GLY A 1 267 ? -20.484 -5.221 14.411 1.00 67.62 267 GLY A C 1
ATOM 2141 O O . GLY A 1 267 ? -20.322 -4.997 13.216 1.00 67.62 267 GLY A O 1
ATOM 2142 N N . SER A 1 268 ? -20.882 -4.257 15.245 1.00 65.00 268 SER A N 1
ATOM 2143 C CA . SER A 1 268 ? -21.406 -2.968 14.774 1.00 65.00 268 SER A CA 1
ATOM 2144 C C . SER A 1 268 ? -20.361 -1.845 14.816 1.00 65.00 268 SER A C 1
ATOM 2146 O O . SER A 1 268 ? -20.389 -1.001 15.710 1.00 65.00 268 SER A O 1
ATOM 2148 N N . GLU A 1 269 ? -19.457 -1.790 13.829 1.00 65.94 269 GLU A N 1
ATOM 2149 C CA . GLU A 1 269 ? -18.403 -0.753 13.749 1.00 65.94 269 GLU A CA 1
ATOM 2150 C C . GLU A 1 269 ? -18.973 0.678 13.685 1.00 65.94 269 GLU A C 1
ATOM 2152 O O . GLU A 1 269 ? -18.405 1.596 14.269 1.00 65.94 269 GLU A O 1
ATOM 2157 N N . LYS A 1 270 ? -20.130 0.874 13.036 1.00 68.88 270 LYS A N 1
ATOM 2158 C CA . LYS A 1 270 ? -20.762 2.200 12.893 1.00 68.88 270 LYS A CA 1
ATOM 2159 C C . LYS A 1 270 ? -21.562 2.665 14.114 1.00 68.88 270 LYS A C 1
ATOM 2161 O O . LYS A 1 270 ? -21.876 3.845 14.201 1.00 68.88 270 LYS A O 1
ATOM 2166 N N . ALA A 1 271 ? -21.904 1.773 15.046 1.00 81.19 271 ALA A N 1
ATOM 2167 C CA . ALA A 1 271 ? -22.744 2.113 16.202 1.00 81.19 271 ALA A CA 1
ATOM 2168 C C . ALA A 1 271 ? -22.030 1.805 17.521 1.00 81.19 271 ALA A C 1
ATOM 2170 O O . ALA A 1 271 ? -22.523 1.044 18.351 1.00 81.19 271 ALA A O 1
ATOM 2171 N N . THR A 1 272 ? -20.852 2.404 17.702 1.00 82.88 272 THR A N 1
ATOM 2172 C CA . THR A 1 272 ? -20.038 2.272 18.920 1.00 82.88 272 THR A CA 1
ATOM 2173 C C . THR A 1 272 ? -20.755 2.776 20.174 1.00 82.88 272 THR A C 1
ATOM 2175 O O . THR A 1 272 ? -20.474 2.287 21.263 1.00 82.88 272 THR A O 1
ATOM 2178 N N . TRP A 1 273 ? -21.728 3.685 20.037 1.00 86.38 273 TRP A N 1
ATOM 2179 C CA . TRP A 1 273 ? -22.565 4.162 21.143 1.00 86.38 273 TRP A CA 1
ATOM 2180 C C . TRP A 1 273 ? -23.334 3.036 21.852 1.00 86.38 273 TRP A C 1
ATOM 2182 O O . TRP A 1 273 ? -23.585 3.131 23.051 1.00 86.38 273 TRP A O 1
ATOM 2192 N N . LYS A 1 274 ? -23.641 1.932 21.151 1.00 89.25 274 LYS A N 1
ATOM 2193 C CA . LYS A 1 274 ? -24.349 0.776 21.724 1.00 89.25 274 LYS A CA 1
ATOM 2194 C C . LYS A 1 274 ? -23.580 0.123 22.874 1.00 89.25 274 LYS A C 1
ATOM 2196 O O . LYS A 1 274 ? -24.207 -0.398 23.790 1.00 89.25 274 LYS A O 1
ATOM 2201 N N . TYR A 1 275 ? -22.244 0.193 22.864 1.00 88.25 275 TYR A N 1
ATOM 2202 C CA . TYR A 1 275 ? -21.411 -0.314 23.962 1.00 88.25 275 TYR A CA 1
ATOM 2203 C C . TYR A 1 275 ? -21.584 0.481 25.261 1.00 88.25 275 TYR A C 1
ATOM 2205 O O . TYR A 1 275 ? -21.238 -0.018 26.325 1.00 88.25 275 TYR A O 1
ATOM 2213 N N . TYR A 1 276 ? -22.117 1.703 25.186 1.00 91.94 276 TYR A N 1
ATOM 2214 C CA . TYR A 1 276 ? -22.287 2.575 26.345 1.00 91.94 276 TYR A CA 1
ATOM 2215 C C . TYR A 1 276 ? -23.720 2.607 26.884 1.00 91.94 276 TYR A C 1
ATOM 2217 O O . TYR A 1 276 ? -23.953 3.227 27.915 1.00 91.94 276 TYR A O 1
ATOM 2225 N N . LEU A 1 277 ? -24.671 1.916 26.242 1.00 91.81 277 LEU A N 1
ATOM 2226 C CA . LEU A 1 277 ? -26.064 1.884 26.700 1.00 91.81 277 LEU A CA 1
ATOM 2227 C C . LEU A 1 277 ? -26.192 1.315 28.111 1.00 91.81 277 LEU A C 1
ATOM 2229 O O . LEU A 1 277 ? -26.808 1.943 28.962 1.00 91.81 277 LEU A O 1
ATOM 2233 N N . VAL A 1 278 ? -25.565 0.161 28.353 1.00 91.81 278 VAL A N 1
ATOM 2234 C CA . VAL A 1 278 ? -25.588 -0.511 29.658 1.00 91.81 278 VAL A CA 1
ATOM 2235 C C . VAL A 1 278 ? -24.919 0.327 30.751 1.00 91.81 278 VAL A C 1
ATOM 2237 O O . VAL A 1 278 ? -25.578 0.596 31.752 1.00 91.81 278 VAL A O 1
ATOM 2240 N N . PRO A 1 279 ? -23.657 0.786 30.619 1.00 92.31 279 PRO A N 1
ATOM 2241 C CA . PRO A 1 279 ? -23.044 1.573 31.687 1.00 92.31 279 PRO A CA 1
ATOM 2242 C C . PRO A 1 279 ? -23.804 2.877 31.969 1.00 92.31 279 PRO A C 1
ATOM 2244 O O . PRO A 1 279 ? -23.952 3.239 33.132 1.00 92.31 279 PRO A O 1
ATOM 2247 N N . LEU A 1 280 ? -24.348 3.554 30.949 1.00 92.62 280 LEU A N 1
ATOM 2248 C CA . LEU A 1 280 ? -25.147 4.768 31.155 1.00 92.62 280 LEU A CA 1
ATOM 2249 C C . LEU A 1 280 ? -26.473 4.479 31.867 1.00 92.62 280 LEU A C 1
ATOM 2251 O O . LEU A 1 280 ? -26.810 5.186 32.817 1.00 92.62 280 LEU A O 1
ATOM 2255 N N . SER A 1 281 ? -27.205 3.436 31.456 1.00 90.88 281 SER A N 1
ATOM 2256 C CA . SER A 1 281 ? -28.459 3.061 32.119 1.00 90.88 281 SER A CA 1
ATOM 2257 C C . SER A 1 281 ? -28.218 2.665 33.569 1.00 90.88 281 SER A C 1
ATOM 2259 O O . SER A 1 281 ? -28.973 3.055 34.449 1.00 90.88 281 SER A O 1
ATOM 2261 N N . VAL A 1 282 ? -27.137 1.936 33.837 1.00 90.94 282 VAL A N 1
ATOM 2262 C CA . VAL A 1 282 ? -26.778 1.496 35.186 1.00 90.94 282 VAL A CA 1
ATOM 2263 C C . VAL A 1 282 ? -26.409 2.673 36.090 1.00 90.94 282 VAL A C 1
ATOM 2265 O O . VAL A 1 282 ? -26.823 2.695 37.249 1.00 90.94 282 VAL A O 1
ATOM 2268 N N . ILE A 1 283 ? -25.649 3.652 35.591 1.00 91.31 283 ILE A N 1
ATOM 2269 C CA . ILE A 1 283 ? -25.327 4.862 36.360 1.00 91.31 283 ILE A CA 1
ATOM 2270 C C . ILE A 1 283 ? -26.619 5.617 36.698 1.00 91.31 283 ILE A C 1
ATOM 2272 O O . ILE A 1 283 ? -26.831 5.969 37.857 1.00 91.31 283 ILE A O 1
ATOM 2276 N N . ALA A 1 284 ? -27.511 5.801 35.719 1.00 91.00 284 ALA A N 1
ATOM 2277 C CA . ALA A 1 284 ? -28.799 6.459 35.929 1.00 91.00 284 ALA A CA 1
ATOM 2278 C C . ALA A 1 284 ? -29.678 5.716 36.952 1.00 91.00 284 ALA A C 1
ATOM 2280 O O . ALA A 1 284 ? -30.208 6.340 37.868 1.00 91.00 284 ALA A O 1
ATOM 2281 N N . ILE A 1 285 ? -29.779 4.386 36.842 1.00 88.44 285 ILE A N 1
ATOM 2282 C CA . ILE A 1 285 ? -30.518 3.541 37.793 1.00 88.44 285 ILE A CA 1
ATOM 2283 C C . ILE A 1 285 ? -29.906 3.642 39.192 1.00 88.44 285 ILE A C 1
ATOM 2285 O O . ILE A 1 285 ? -30.639 3.792 40.161 1.00 88.44 285 ILE A O 1
ATOM 2289 N N . SER A 1 286 ? -28.576 3.617 39.315 1.00 87.75 286 SER A N 1
ATOM 2290 C CA . SER A 1 286 ? -27.896 3.741 40.612 1.00 87.75 286 SER A CA 1
ATOM 2291 C C . SER A 1 286 ? -28.241 5.061 41.308 1.00 87.75 286 SER A C 1
ATOM 2293 O O . SER A 1 286 ? -28.588 5.055 42.487 1.00 87.75 286 SER A O 1
ATOM 2295 N N . PHE A 1 287 ? -28.217 6.184 40.580 1.00 89.31 287 PHE A N 1
ATOM 2296 C CA . PHE A 1 287 ? -28.634 7.479 41.127 1.00 89.31 287 PHE A CA 1
ATOM 2297 C C . PHE A 1 287 ? -30.118 7.512 41.501 1.00 89.31 287 PHE A C 1
ATOM 2299 O O . PHE A 1 287 ? -30.457 8.029 42.562 1.00 89.31 287 PHE A O 1
ATOM 2306 N N . LEU A 1 288 ? -30.991 6.940 40.667 1.00 88.06 288 LEU A N 1
ATOM 2307 C CA . LEU A 1 288 ? -32.428 6.867 40.936 1.00 88.06 288 LEU A CA 1
ATOM 2308 C C . LEU A 1 288 ? -32.722 6.068 42.213 1.00 88.06 288 LEU A C 1
ATOM 2310 O O . LEU A 1 288 ? -33.477 6.532 43.061 1.00 88.06 288 LEU A O 1
ATOM 2314 N N . VAL A 1 289 ? -32.102 4.895 42.368 1.00 85.44 289 VAL A N 1
ATOM 2315 C CA . VAL A 1 289 ? -32.270 4.039 43.552 1.00 85.44 289 VAL A CA 1
ATOM 2316 C C . VAL A 1 289 ? -31.796 4.763 44.807 1.00 85.44 289 VAL A C 1
ATOM 2318 O O . VAL A 1 289 ? -32.508 4.771 45.804 1.00 85.44 289 VAL A O 1
ATOM 2321 N N . ILE A 1 290 ? -30.633 5.420 44.757 1.00 86.25 290 ILE A N 1
ATOM 2322 C CA . ILE A 1 290 ? -30.125 6.204 45.891 1.00 86.25 290 ILE A CA 1
ATOM 2323 C C . ILE A 1 290 ? -31.082 7.349 46.234 1.00 86.25 290 ILE A C 1
ATOM 2325 O O . ILE A 1 290 ? -31.395 7.551 47.401 1.00 86.25 290 ILE A O 1
ATOM 2329 N N . PHE A 1 291 ? -31.575 8.078 45.232 1.00 87.69 291 PHE A N 1
ATOM 2330 C CA . PHE A 1 291 ? -32.509 9.183 45.436 1.00 87.69 291 PHE A CA 1
ATOM 2331 C C . PHE A 1 291 ? -33.826 8.728 46.080 1.00 87.69 291 PHE A C 1
ATOM 2333 O O . PHE A 1 291 ? -34.298 9.367 47.014 1.00 87.69 291 PHE A O 1
ATOM 2340 N N . LEU A 1 292 ? -34.403 7.621 45.605 1.00 83.56 292 LEU A N 1
ATOM 2341 C CA . LEU A 1 292 ? -35.655 7.080 46.138 1.00 83.56 292 LEU A CA 1
ATOM 2342 C C . LEU A 1 292 ? -35.492 6.459 47.527 1.00 83.56 292 LEU A C 1
ATOM 2344 O O . LEU A 1 292 ? -36.434 6.485 48.304 1.00 83.56 292 LEU A O 1
ATOM 2348 N N . ALA A 1 293 ? -34.322 5.903 47.839 1.00 82.88 293 ALA A N 1
ATOM 2349 C CA . ALA A 1 293 ? -34.059 5.270 49.129 1.00 82.88 293 ALA A CA 1
ATOM 2350 C C . ALA A 1 293 ? -33.726 6.263 50.255 1.00 82.88 293 ALA A C 1
ATOM 2352 O O . ALA A 1 293 ? -33.805 5.897 51.424 1.00 82.88 293 ALA A O 1
ATOM 2353 N N . LEU A 1 294 ? -33.302 7.483 49.907 1.00 78.88 294 LEU A N 1
ATOM 2354 C CA . LEU A 1 294 ? -32.982 8.556 50.857 1.00 78.88 294 LEU A CA 1
ATOM 2355 C C . LEU A 1 294 ? -34.149 9.529 51.093 1.00 78.88 294 LEU A C 1
ATOM 2357 O O . LEU A 1 294 ? -34.000 10.464 51.880 1.00 78.88 294 LEU A O 1
ATOM 2361 N N . ARG A 1 295 ? -35.267 9.344 50.390 1.00 71.81 295 ARG A N 1
ATOM 2362 C CA . ARG A 1 295 ? -36.492 10.131 50.538 1.00 71.81 295 ARG A CA 1
ATOM 2363 C C . ARG A 1 295 ? -37.486 9.396 51.425 1.00 71.81 295 ARG A C 1
ATOM 2365 O O . ARG A 1 295 ? -38.166 10.100 52.200 1.00 71.81 295 ARG A O 1
#

Nearest PDB structures (foldseek):
  4wpe-assembly1_A-2  TM=3.085E-01  e=2.486E+00  Saccharomyces cerevisiae S288C
  2efl-assembly1_A-2  TM=1.851E-01  e=6.037E+00  Homo sapiens
  7wc8-assembly1_A  TM=2.152E-01  e=9.409E+00  Homo sapiens

InterPro domains:
  IPR012867 Domain of unknown function DUF1648 [PF07853] (207-252)
  IPR025962 SdpI/YhfL-like [PF13630] (116-182)

Radius of gyration: 36.57 Å; Cα contacts (8 Å, |Δi|>4): 292; chains: 1; bounding box: 78×45×106 Å

Solvent-accessible surface area (backbone atoms only — not comparable to full-atom values): 15845 Å² total; per-residue (Å²): 136,90,64,67,70,56,53,56,51,40,41,51,43,24,39,44,45,32,54,55,43,64,74,68,66,59,85,88,64,56,66,54,69,53,49,52,48,26,49,54,44,28,53,52,25,48,50,44,30,53,54,38,43,59,35,23,78,68,69,40,37,64,68,86,48,25,60,58,62,22,46,48,58,25,50,53,50,29,51,61,47,46,38,51,64,78,52,40,84,91,34,55,69,56,38,53,51,53,53,50,49,51,52,21,52,49,37,27,56,49,12,74,43,36,46,75,54,48,70,39,94,84,49,75,84,80,52,77,87,31,57,90,32,62,74,58,35,40,54,37,27,39,53,36,12,54,39,24,32,50,48,16,52,50,41,63,76,66,49,89,62,97,45,70,65,56,58,53,52,49,50,41,52,63,46,49,50,38,49,53,51,45,54,52,52,51,52,54,51,50,53,52,51,49,54,52,50,51,53,53,52,52,53,54,32,46,50,50,23,50,50,45,35,55,51,29,65,68,55,42,79,76,47,52,70,64,34,66,80,37,63,51,98,84,70,48,76,78,36,71,42,47,38,65,51,56,39,63,44,43,35,55,52,48,40,52,52,40,52,56,51,42,68,73,51,75,80,46,85,92,51,62,67,64,60,44,49,55,33,52,51,49,50,53,49,53,53,50,44,54,55,64,56,74,105

Foldseek 3Di:
DPCPVLLVVLLCLLQVLLVVCVVVPVPPDDPCNNPVRSVVLSVVLVVQLVVQVVCCVVVQHPPVCSSVRSNVRSNLNSLLSVLPVVQDVVVVVVSLLVSLLVVLVVLLVLLCCQLVGFQDCPDHQNPVVCNVPRVLSNVLSPQLSVLSNVLSVCSNVVPPPVDVVNVVVNCCSNHVVSVVSSVVVVVVVVVVVLVVVLVVLLVVLLVLLVVLLVVCVVLLVLFDQKFQQDADPVRDRPDIDGSCCVNPVNSVVLNVVLVVQSVVCSPCPPPSVSSNPSSVVSVVSSVVRSVVRND

pLDDT: mean 83.61, std 9.2, range [42.44, 94.88]

Organism: NCBI:txid1401079

Secondary structure (DSSP, 8-state):
-TTHHHHHHHHHHHHHHHHHHHHTT-TT--HIIIIIHHHHHHHHHHHHHHHHHHHHHTTSS-HHHHHHHHHHHHHHHHHHHHHHHHT-GGGHHHHHHHHHHHHHHHHHHHHHHGGGPPS-SSSSS--GGGTT-HHHHHHHHHHHHHHHHHHHHHHHHH---S-HHHHHHHHIIIIIHHHHHHHHHHHHHHHHHHHHHHHHHHHHHHHHHHHHHHHHHHHGGGS-SEEEEEE-TTS-EEEEEEHHIIIIIHHHHHHHHHHHHHHHHTT-TT-GGGGGHHHHHHHHHHHHHHHHH--